Protein 3DON (pdb70)

Solvent-accessible surface area: 13104 Å² total; per-residue (Å²): 104,71,0,0,4,0,0,50,112,16,103,171,33,28,4,25,58,0,0,67,11,0,5,141,53,59,129,46,174,26,55,4,76,45,15,84,0,27,71,117,80,3,110,58,0,76,131,26,1,67,132,71,80,5,44,0,0,7,4,45,128,43,0,54,113,90,0,50,113,63,24,75,83,27,38,124,63,0,119,49,30,34,13,0,3,0,0,27,29,129,135,50,116,1,39,0,45,13,4,31,7,37,0,2,3,22,0,0,84,121,92,48,170,44,17,90,91,1,121,1,0,0,0,5,5,39,40,44,0,33,11,0,0,20,14,0,114,136,69,14,180,23,89,4,9,0,0,8,186,73,90,77,137,5,134,104,17,115,30,132,16,70,84,26,65,23,70,80,0,39,52,64,0,84,95,14,29,0,0,0,6,18,35,178,160,17,43,0,47,12,122,140,7,24,93,108,0,15,0,0,1,38,45,41,126,77,114,86,16,59,2,1,97,83,0,72,159,110,59,6,68,45,25,19,2,3,13,21,33,0,20,16,0,1,25,0,1,78,48,13,20,135,81,125,13,43,56,149,25,0,63,64,30,0,45,73,92,79,138,62,115,64,172,215

InterPro domains:
  IPR006151 Quinate/shikimate 5-dehydrogenase/glutamyl-tRNA reductase [PF01488] (109-185)
  IPR011342 Shikimate dehydrogenase [TIGR00507] (3-265)
  IPR013708 Shikimate dehydrogenase substrate binding, N-terminal [PF08501] (5-87)
  IPR022893 Shikimate dehydrogenase family [MF_00222] (1-263)
  IPR022893 Shikimate dehydrogenase family [PTHR21089] (3-258)
  IPR036291 NAD(P)-binding domain superfamily [SSF51735] (100-264)
  IPR041121 SDH, C-terminal [PF18317] (232-260)
  IPR046346 Aminoacid dehydrogenase-like, N-terminal domain superfamily [SSF53223] (2-99)

Foldseek 3Di:
DEEEEEEVVFPVDCLQVLVVLQCVVVVNPYHYYYDYDDPVNVVVVLVVCVVVVHFKYFYDPPCQQVCVVVAPEEDDLCVQQNGFGMWGQDVNGTYTDFLLLVLQVVLVPVPDPPQQAFAEEEEDLHSNSRSVLVVSVVRHPPFHEYEYQDQCSCVSPPDDGHYYYQVVCQVCVCRGQEYEYADPVVPHDCPVHDQRHEYEYLDCVVPADPVRVVNVVSPYHYYYNLSSVLSSSQVSCCVRPVDHTDSVSSSVSVVCVVVVVDDD

Radius of gyration: 19.02 Å; Cα contacts (8 Å, |Δi|>4): 496; chains: 1; bounding box: 36×42×55 Å

Structure (mmCIF, N/CA/C/O backbone):
data_3DON
#
_entry.id   3DON
#
_cell.length_a   52.877
_cell.length_b   54.153
_cell.length_c   102.724
_cell.angle_alpha   90.000
_cell.angle_beta   90.000
_cell.angle_gamma   90.000
#
_symmetry.space_group_name_H-M   'P 21 21 21'
#
loop_
_entity.id
_entity.type
_entity.pdbx_description
1 polymer 'Shikimate dehydrogenase'
2 non-polymer GLYCEROL
3 water water
#
loop_
_atom_site.group_PDB
_atom_site.id
_atom_site.type_symbol
_atom_site.label_atom_id
_atom_site.label_alt_id
_atom_site.label_comp_id
_atom_site.label_asym_id
_atom_site.label_entity_id
_atom_site.label_seq_id
_atom_site.pdbx_PDB_ins_code
_atom_site.Cartn_x
_atom_site.Cartn_y
_atom_site.Cartn_z
_atom_site.occupancy
_atom_site.B_iso_or_equiv
_atom_site.auth_seq_id
_atom_site.auth_comp_id
_atom_site.auth_asym_id
_atom_site.auth_atom_id
_atom_site.pdbx_PDB_model_num
ATOM 1 N N . MET A 1 1 ? 0.642 -1.496 11.462 1.00 16.09 1 MET A N 1
ATOM 2 C CA . MET A 1 1 ? 1.159 -2.794 10.924 1.00 17.91 1 MET A CA 1
ATOM 3 C C . MET A 1 1 ? 2.692 -2.728 10.874 1.00 15.64 1 MET A C 1
ATOM 4 O O . MET A 1 1 ? 3.243 -1.643 10.823 1.00 14.09 1 MET A O 1
ATOM 9 N N . LYS A 1 2 ? 3.336 -3.902 10.939 1.00 14.33 2 LYS A N 1
ATOM 10 C CA . LYS A 1 2 ? 4.799 -4.069 10.915 1.00 14.11 2 LYS A CA 1
ATOM 11 C C . LYS A 1 2 ? 5.308 -4.842 9.702 1.00 12.66 2 LYS A C 1
ATOM 12 O O . LYS A 1 2 ? 4.958 -5.994 9.506 1.00 13.19 2 LYS A O 1
ATOM 18 N N . PHE A 1 3 ? 6.154 -4.184 8.916 1.00 11.22 3 PHE A N 1
ATOM 19 C CA . PHE A 1 3 ? 6.717 -4.792 7.709 1.00 12.06 3 PHE A CA 1
ATOM 20 C C . PHE A 1 3 ? 8.239 -4.745 7.782 1.00 11.32 3 PHE A C 1
ATOM 21 O O . PHE A 1 3 ? 8.775 -4.105 8.637 1.00 10.89 3 PHE A O 1
ATOM 29 N N . ALA A 1 4 ? 8.879 -5.497 6.894 1.00 11.77 4 ALA A N 1
ATOM 30 C CA . ALA A 1 4 ? 10.300 -5.687 6.876 1.00 11.82 4 ALA A CA 1
ATOM 31 C C . ALA A 1 4 ? 10.796 -6.169 5.488 1.00 11.06 4 ALA A C 1
ATOM 32 O O . ALA A 1 4 ? 10.032 -6.599 4.640 1.00 11.51 4 ALA A O 1
ATOM 34 N N . VAL A 1 5 ? 12.083 -6.003 5.288 1.00 11.56 5 VAL A N 1
ATOM 35 C CA . VAL A 1 5 ? 12.841 -6.689 4.245 1.00 11.86 5 VAL A CA 1
ATOM 36 C C . VAL A 1 5 ? 13.934 -7.533 4.909 1.00 10.72 5 VAL A C 1
ATOM 37 O O . VAL A 1 5 ? 14.672 -7.052 5.717 1.00 12.60 5 VAL A O 1
ATOM 41 N N . ILE A 1 6 ? 13.983 -8.820 4.610 1.00 11.24 6 ILE A N 1
ATOM 42 C CA . ILE A 1 6 ? 15.050 -9.682 5.105 1.00 10.64 6 ILE A CA 1
ATOM 43 C C . ILE A 1 6 ? 16.088 -9.968 3.988 1.00 11.02 6 ILE A C 1
ATOM 44 O O . ILE A 1 6 ? 15.755 -10.031 2.796 1.00 11.67 6 ILE A O 1
ATOM 49 N N . GLY A 1 7 ? 17.342 -10.098 4.392 1.00 11.74 7 GLY A N 1
ATOM 50 C CA . GLY A 1 7 ? 18.481 -10.256 3.458 1.00 10.76 7 GLY A CA 1
ATOM 51 C C . GLY A 1 7 ? 19.772 -10.272 4.256 1.00 12.10 7 GLY A C 1
ATOM 52 O O . GLY A 1 7 ? 19.781 -10.003 5.451 1.00 10.50 7 GLY A O 1
ATOM 53 N N . ASN A 1 8 ? 20.877 -10.649 3.602 1.00 13.11 8 ASN A N 1
ATOM 54 C CA . ASN A 1 8 ? 22.239 -10.588 4.226 1.00 12.89 8 ASN A CA 1
ATOM 55 C C . ASN A 1 8 ? 23.259 -10.370 3.115 1.00 12.06 8 ASN A C 1
ATOM 56 O O . ASN A 1 8 ? 23.413 -11.215 2.256 1.00 13.94 8 ASN A O 1
ATOM 61 N N . PRO A 1 9 ? 23.882 -9.181 3.066 1.00 13.42 9 PRO A N 1
ATOM 62 C CA . PRO A 1 9 ? 23.600 -7.976 3.876 1.00 13.29 9 PRO A CA 1
ATOM 63 C C . PRO A 1 9 ? 22.241 -7.313 3.563 1.00 13.11 9 PRO A C 1
ATOM 64 O O . PRO A 1 9 ? 21.528 -7.715 2.666 1.00 11.99 9 PRO A O 1
ATOM 68 N N . ILE A 1 10 ? 21.928 -6.259 4.279 1.00 14.64 10 ILE A N 1
ATOM 69 C CA . ILE A 1 10 ? 20.617 -5.619 4.143 1.00 14.75 10 ILE A CA 1
ATOM 70 C C . ILE A 1 10 ? 20.670 -4.073 4.149 1.00 16.15 10 ILE A C 1
ATOM 71 O O . ILE A 1 10 ? 19.730 -3.390 3.727 1.00 16.37 10 ILE A O 1
ATOM 76 N N . SER A 1 11 ? 21.763 -3.496 4.623 1.00 17.59 11 SER A N 1
ATOM 77 C CA . SER A 1 11 ? 21.757 -2.038 4.847 1.00 19.27 11 SER A CA 1
ATOM 78 C C . SER A 1 11 ? 21.708 -1.201 3.544 1.00 19.97 11 SER A C 1
ATOM 79 O O . SER A 1 11 ? 21.461 -0.010 3.594 1.00 20.87 11 SER A O 1
ATOM 82 N N . HIS A 1 12 ? 21.901 -1.813 2.376 1.00 21.08 12 HIS A N 1
ATOM 83 C CA . HIS A 1 12 ? 21.870 -1.051 1.115 1.00 21.53 12 HIS A CA 1
ATOM 84 C C . HIS A 1 12 ? 20.464 -1.010 0.519 1.00 20.52 12 HIS A C 1
ATOM 85 O O . HIS A 1 12 ? 20.248 -0.361 -0.490 1.00 21.25 12 HIS A O 1
ATOM 92 N N . SER A 1 13 ? 19.544 -1.783 1.099 1.00 19.69 13 SER A N 1
ATOM 93 C CA . SER A 1 13 ? 18.200 -1.912 0.577 1.00 18.07 13 SER A CA 1
ATOM 94 C C . SER A 1 13 ? 17.551 -0.551 0.633 1.00 17.56 13 SER A C 1
ATOM 95 O O . SER A 1 13 ? 17.660 0.129 1.641 1.00 18.95 13 SER A O 1
ATOM 98 N N . LEU A 1 14 ? 16.906 -0.140 -0.459 1.00 16.98 14 LEU A N 1
ATOM 99 C CA . LEU A 1 14 ? 16.217 1.149 -0.513 1.00 15.66 14 LEU A CA 1
ATOM 100 C C . LEU A 1 14 ? 14.726 0.943 -0.216 1.00 14.83 14 LEU A C 1
ATOM 101 O O . LEU A 1 14 ? 13.941 1.881 -0.298 1.00 13.01 14 LEU A O 1
ATOM 106 N N . SER A 1 15 ? 14.365 -0.306 0.061 1.00 13.61 15 SER A N 1
ATOM 107 C CA . SER A 1 15 ? 12.996 -0.661 0.416 1.00 13.39 15 SER A CA 1
ATOM 108 C C . SER A 1 15 ? 12.447 0.054 1.652 1.00 13.68 15 SER A C 1
ATOM 109 O O . SER A 1 15 ? 11.314 0.564 1.622 1.00 13.37 15 SER A O 1
ATOM 112 N N . PRO A 1 16 ? 13.225 0.084 2.755 1.00 13.85 16 PRO A N 1
ATOM 113 C CA . PRO A 1 16 ? 12.614 0.845 3.847 1.00 13.90 16 PRO A CA 1
ATOM 114 C C . PRO A 1 16 ? 12.331 2.328 3.589 1.00 15.92 16 PRO A C 1
ATOM 115 O O . PRO A 1 16 ? 11.279 2.843 4.076 1.00 14.41 16 PRO A O 1
ATOM 119 N N . LEU A 1 17 ? 13.233 3.015 2.858 1.00 15.73 17 LEU A N 1
ATOM 120 C CA . LEU A 1 17 ? 13.033 4.430 2.505 1.00 17.18 17 LEU A CA 1
ATOM 121 C C . LEU A 1 17 ? 11.802 4.654 1.596 1.00 17.14 17 LEU A C 1
ATOM 122 O O . LEU A 1 17 ? 11.053 5.643 1.732 1.00 17.12 17 LEU A O 1
ATOM 127 N N . MET A 1 18 ? 11.715 3.805 0.584 1.00 16.44 18 MET A N 1
ATOM 128 C CA . MET A 1 18 ? 10.647 3.850 -0.409 1.00 16.54 18 MET A CA 1
ATOM 129 C C . MET A 1 18 ? 9.278 3.585 0.242 1.00 16.31 18 MET A C 1
ATOM 130 O O . MET A 1 18 ? 8.301 4.286 -0.015 1.00 16.82 18 MET A O 1
ATOM 135 N N . HIS A 1 19 ? 9.220 2.556 1.059 1.00 15.58 19 HIS A N 1
ATOM 136 C CA . HIS A 1 19 ? 7.988 2.192 1.734 1.00 15.79 19 HIS A CA 1
ATOM 137 C C . HIS A 1 19 ? 7.568 3.226 2.730 1.00 16.31 19 HIS A C 1
ATOM 138 O O . HIS A 1 19 ? 6.357 3.435 2.942 1.00 16.32 19 HIS A O 1
ATOM 145 N N . HIS A 1 20 ? 8.555 3.888 3.345 1.00 16.78 20 HIS A N 1
ATOM 146 C CA A HIS A 1 20 ? 8.204 4.974 4.239 0.50 16.59 20 HIS A CA 1
ATOM 147 C CA B HIS A 1 20 ? 8.295 5.022 4.238 0.50 16.96 20 HIS A CA 1
ATOM 148 C C . HIS A 1 20 ? 7.598 6.182 3.527 1.00 16.61 20 HIS A C 1
ATOM 149 O O . HIS A 1 20 ? 6.653 6.777 4.052 1.00 14.70 20 HIS A O 1
ATOM 162 N N . ALA A 1 21 ? 8.063 6.505 2.308 1.00 17.41 21 ALA A N 1
ATOM 163 C CA . ALA A 1 21 ? 7.435 7.591 1.548 1.00 17.44 21 ALA A CA 1
ATOM 164 C C . ALA A 1 21 ? 5.973 7.269 1.204 1.00 18.17 21 ALA A C 1
ATOM 165 O O . ALA A 1 21 ? 5.108 8.162 1.187 1.00 17.80 21 ALA A O 1
ATOM 167 N N . ASN A 1 22 ? 5.698 5.988 0.940 1.00 17.62 22 ASN A N 1
ATOM 168 C CA . ASN A 1 22 ? 4.330 5.565 0.683 1.00 16.71 22 ASN A CA 1
ATOM 169 C C . ASN A 1 22 ? 3.466 5.689 1.947 1.00 17.02 22 ASN A C 1
ATOM 170 O O . ASN A 1 22 ? 2.371 6.235 1.889 1.00 16.57 22 ASN A O 1
ATOM 175 N N . PHE A 1 23 ? 3.959 5.204 3.082 1.00 16.85 23 PHE A N 1
ATOM 176 C CA . PHE A 1 23 ? 3.255 5.417 4.369 1.00 18.56 23 PHE A CA 1
ATOM 177 C C . PHE A 1 23 ? 2.919 6.876 4.655 1.00 19.04 23 PHE A C 1
ATOM 178 O O . PHE A 1 23 ? 1.836 7.178 5.116 1.00 18.74 23 PHE A O 1
ATOM 186 N N . GLN A 1 24 ? 3.873 7.782 4.404 1.00 20.65 24 GLN A N 1
ATOM 187 C CA . GLN A 1 24 ? 3.688 9.210 4.643 1.00 22.60 24 GLN A CA 1
ATOM 188 C C . GLN A 1 24 ? 2.599 9.820 3.771 1.00 22.58 24 GLN A C 1
ATOM 189 O O . GLN A 1 24 ? 1.786 10.614 4.257 1.00 23.48 24 GLN A O 1
ATOM 195 N N . SER A 1 25 ? 2.620 9.498 2.478 1.00 22.19 25 SER A N 1
ATOM 196 C CA . SER A 1 25 ? 1.634 10.011 1.534 1.00 22.78 25 SER A CA 1
ATOM 197 C C . SER A 1 25 ? 0.200 9.543 1.870 1.00 22.50 25 SER A C 1
ATOM 198 O O . SER A 1 25 ? -0.773 10.273 1.683 1.00 24.59 25 SER A O 1
ATOM 201 N N . LEU A 1 26 ? 0.080 8.321 2.378 1.00 22.50 26 LEU A N 1
ATOM 202 C CA . LEU A 1 26 ? -1.191 7.697 2.735 1.00 21.75 26 LEU A CA 1
ATOM 203 C C . LEU A 1 26 ? -1.591 7.826 4.231 1.00 21.67 26 LEU A C 1
ATOM 204 O O . LEU A 1 26 ? -2.612 7.292 4.640 1.00 20.89 26 LEU A O 1
ATOM 209 N N . ASN A 1 27 ? -0.790 8.546 5.014 1.00 21.33 27 ASN A N 1
ATOM 210 C CA . ASN A 1 27 ? -0.965 8.681 6.478 1.00 22.07 27 ASN A CA 1
ATOM 211 C C . ASN A 1 27 ? -1.173 7.393 7.221 1.00 21.60 27 ASN A C 1
ATOM 212 O O . ASN A 1 27 ? -2.052 7.306 8.061 1.00 22.25 27 ASN A O 1
ATOM 217 N N . LEU A 1 28 ? -0.368 6.395 6.897 1.00 20.57 28 LEU A N 1
ATOM 218 C CA . LEU A 1 28 ? -0.368 5.117 7.591 1.00 20.25 28 LEU A CA 1
ATOM 219 C C . LEU A 1 28 ? 0.728 5.158 8.660 1.00 20.05 28 LEU A C 1
ATOM 220 O O . LEU A 1 28 ? 1.839 5.627 8.407 1.00 21.46 28 LEU A O 1
ATOM 225 N N . GLU A 1 29 ? 0.404 4.679 9.848 1.00 19.83 29 GLU A N 1
ATOM 226 C CA . GLU A 1 29 ? 1.353 4.626 10.972 1.00 20.20 29 GLU A CA 1
ATOM 227 C C . GLU A 1 29 ? 1.883 3.195 11.005 1.00 19.28 29 GLU A C 1
ATOM 228 O O . GLU A 1 29 ? 1.467 2.371 11.827 1.00 17.85 29 GLU A O 1
ATOM 234 N N . ASN A 1 30 ? 2.784 2.881 10.069 1.00 18.26 30 ASN A N 1
ATOM 235 C CA . ASN A 1 30 ? 3.296 1.525 9.940 1.00 17.84 30 ASN A CA 1
ATOM 236 C C . ASN A 1 30 ? 4.826 1.517 10.125 1.00 18.11 30 ASN A C 1
ATOM 237 O O . ASN A 1 30 ? 5.456 2.587 10.029 1.00 19.32 30 ASN A O 1
ATOM 242 N N . THR A 1 31 ? 5.439 0.338 10.347 1.00 16.79 31 THR A N 1
ATOM 243 C CA . THR A 1 31 ? 6.934 0.267 10.247 1.00 16.00 31 THR A CA 1
ATOM 244 C C . THR A 1 31 ? 7.318 -0.508 8.999 1.00 14.25 31 THR A C 1
ATOM 245 O O . THR A 1 31 ? 6.545 -1.320 8.572 1.00 12.98 31 THR A O 1
ATOM 249 N N . TYR A 1 32 ? 8.461 -0.180 8.379 1.00 13.71 32 TYR A N 1
ATOM 250 C CA . TYR A 1 32 ? 9.093 -1.077 7.422 1.00 13.42 32 TYR A CA 1
ATOM 251 C C . TYR A 1 32 ? 10.589 -1.031 7.744 1.00 13.59 32 TYR A C 1
ATOM 252 O O . TYR A 1 32 ? 11.226 0.021 7.623 1.00 12.39 32 TYR A O 1
ATOM 261 N N . GLU A 1 33 ? 11.141 -2.175 8.163 1.00 13.07 33 GLU A N 1
ATOM 262 C CA . GLU A 1 33 ? 12.502 -2.199 8.691 1.00 14.02 33 GLU A CA 1
ATOM 263 C C . GLU A 1 33 ? 13.367 -3.159 7.934 1.00 13.72 33 GLU A C 1
ATOM 264 O O . GLU A 1 33 ? 12.941 -4.265 7.622 1.00 13.78 33 GLU A O 1
ATOM 270 N N . ALA A 1 34 ? 14.621 -2.768 7.730 1.00 15.34 34 ALA A N 1
ATOM 271 C CA . ALA A 1 34 ? 15.650 -3.717 7.276 1.00 15.76 34 ALA A CA 1
ATOM 272 C C . ALA A 1 34 ? 16.031 -4.684 8.397 1.00 15.65 34 ALA A C 1
ATOM 273 O O . ALA A 1 34 ? 16.477 -4.274 9.468 1.00 17.46 34 ALA A O 1
ATOM 275 N N . ILE A 1 35 ? 15.846 -5.974 8.148 1.00 16.34 35 ILE A N 1
ATOM 276 C CA . ILE A 1 35 ? 16.208 -7.030 9.112 1.00 16.59 35 ILE A CA 1
ATOM 277 C C . ILE A 1 35 ? 17.369 -7.900 8.593 1.00 16.45 35 ILE A C 1
ATOM 278 O O . ILE A 1 35 ? 17.235 -8.632 7.592 1.00 14.35 35 ILE A O 1
ATOM 283 N N . ASN A 1 36 ? 18.529 -7.755 9.262 1.00 16.57 36 ASN A N 1
ATOM 284 C CA . ASN A 1 36 ? 19.708 -8.508 8.925 1.00 16.10 36 ASN A CA 1
ATOM 285 C C . ASN A 1 36 ? 19.552 -9.963 9.371 1.00 15.64 36 ASN A C 1
ATOM 286 O O . ASN A 1 36 ? 19.380 -10.245 10.559 1.00 14.31 36 ASN A O 1
ATOM 291 N N . VAL A 1 37 ? 19.540 -10.879 8.404 1.00 15.48 37 VAL A N 1
ATOM 292 C CA . VAL A 1 37 ? 19.413 -12.320 8.726 1.00 14.10 37 VAL A CA 1
ATOM 293 C C . VAL A 1 37 ? 20.569 -13.099 8.043 1.00 14.51 37 VAL A C 1
ATOM 294 O O . VAL A 1 37 ? 20.452 -13.547 6.875 1.00 12.17 37 VAL A O 1
ATOM 298 N N . PRO A 1 38 ? 21.665 -13.329 8.805 1.00 15.33 38 PRO A N 1
ATOM 299 C CA . PRO A 1 38 ? 22.703 -14.240 8.308 1.00 15.33 38 PRO A CA 1
ATOM 300 C C . PRO A 1 38 ? 22.188 -15.642 7.956 1.00 16.21 38 PRO A C 1
ATOM 301 O O . PRO A 1 38 ? 21.300 -16.185 8.631 1.00 15.67 38 PRO A O 1
ATOM 305 N N . VAL A 1 39 ? 22.770 -16.239 6.914 1.00 16.23 39 VAL A N 1
ATOM 306 C CA . VAL A 1 39 ? 22.478 -17.646 6.583 1.00 16.83 39 VAL A CA 1
ATOM 307 C C . VAL A 1 39 ? 22.527 -18.615 7.787 1.00 17.93 39 VAL A C 1
ATOM 308 O O . VAL A 1 39 ? 21.685 -19.563 7.909 1.00 16.67 39 VAL A O 1
ATOM 312 N N . ASN A 1 40 ? 23.518 -18.392 8.659 1.00 17.63 40 ASN A N 1
ATOM 313 C CA . ASN A 1 40 ? 23.668 -19.211 9.855 1.00 18.79 40 ASN A CA 1
ATOM 314 C C . ASN A 1 40 ? 22.571 -19.105 10.913 1.00 19.18 40 ASN A C 1
ATOM 315 O O . ASN A 1 40 ? 22.522 -19.950 11.827 1.00 19.41 40 ASN A O 1
ATOM 320 N N . GLN A 1 41 ? 21.738 -18.062 10.815 1.00 18.84 41 GLN A N 1
ATOM 321 C CA . GLN A 1 41 ? 20.570 -17.856 11.679 1.00 19.64 41 GLN A CA 1
ATOM 322 C C . GLN A 1 41 ? 19.255 -18.201 10.960 1.00 18.50 41 GLN A C 1
ATOM 323 O O . GLN A 1 41 ? 18.165 -18.146 11.565 1.00 17.96 41 GLN A O 1
ATOM 329 N N . PHE A 1 42 ? 19.341 -18.515 9.661 1.00 17.44 42 PHE A N 1
ATOM 330 C CA . PHE A 1 42 ? 18.153 -18.577 8.847 1.00 16.79 42 PHE A CA 1
ATOM 331 C C . PHE A 1 42 ? 17.214 -19.737 9.220 1.00 17.61 42 PHE A C 1
ATOM 332 O O . PHE A 1 42 ? 15.994 -19.651 9.004 1.00 16.86 42 PHE A O 1
ATOM 340 N N . GLN A 1 43 ? 17.757 -20.817 9.770 1.00 18.36 43 GLN A N 1
ATOM 341 C CA . GLN A 1 43 ? 16.896 -21.890 10.301 1.00 19.85 43 GLN A CA 1
ATOM 342 C C . GLN A 1 43 ? 15.959 -21.378 11.388 1.00 19.05 43 GLN A C 1
ATOM 343 O O . GLN A 1 43 ? 14.934 -22.008 11.637 1.00 20.46 43 GLN A O 1
ATOM 349 N N . ASP A 1 44 ? 16.304 -20.261 12.043 1.00 18.88 44 ASP A N 1
ATOM 350 C CA . ASP A 1 44 ? 15.394 -19.656 13.052 1.00 18.04 44 ASP A CA 1
ATOM 351 C C . ASP A 1 44 ? 14.470 -18.548 12.519 1.00 16.04 44 ASP A C 1
ATOM 352 O O . ASP A 1 44 ? 13.904 -17.817 13.317 1.00 15.57 44 ASP A O 1
ATOM 357 N N . ILE A 1 45 ? 14.338 -18.400 11.196 1.00 14.92 45 ILE A N 1
ATOM 358 C CA . ILE A 1 45 ? 13.560 -17.324 10.622 1.00 13.71 45 ILE A CA 1
ATOM 359 C C . ILE A 1 45 ? 12.121 -17.141 11.204 1.00 14.85 45 ILE A C 1
ATOM 360 O O . ILE A 1 45 ? 11.644 -16.026 11.422 1.00 15.40 45 ILE A O 1
ATOM 365 N N . LYS A 1 46 ? 11.425 -18.217 11.448 1.00 15.78 46 LYS A N 1
ATOM 366 C CA . LYS A 1 46 ? 10.065 -18.063 11.977 1.00 17.37 46 LYS A CA 1
ATOM 367 C C . LYS A 1 46 ? 9.994 -17.323 13.310 1.00 17.02 46 LYS A C 1
ATOM 368 O O . LYS A 1 46 ? 9.136 -16.437 13.499 1.00 16.27 46 LYS A O 1
ATOM 374 N N . LYS A 1 47 ? 10.903 -17.687 14.220 1.00 17.20 47 LYS A N 1
ATOM 375 C CA . LYS A 1 47 ? 11.077 -17.029 15.519 1.00 19.37 47 LYS A CA 1
ATOM 376 C C . LYS A 1 47 ? 11.502 -15.579 15.317 1.00 17.77 47 LYS A C 1
ATOM 377 O O . LYS A 1 47 ? 10.932 -14.669 15.915 1.00 17.66 47 LYS A O 1
ATOM 383 N N . ILE A 1 48 ? 12.475 -15.349 14.426 1.00 16.87 48 ILE A N 1
ATOM 384 C CA . ILE A 1 48 ? 13.000 -13.984 14.164 1.00 16.31 48 ILE A CA 1
ATOM 385 C C . ILE A 1 48 ? 11.897 -12.991 13.745 1.00 15.65 48 ILE A C 1
ATOM 386 O O . ILE A 1 48 ? 11.828 -11.869 14.253 1.00 15.12 48 ILE A O 1
ATOM 391 N N . ILE A 1 49 ? 11.042 -13.415 12.808 1.00 14.87 49 ILE A N 1
ATOM 392 C CA . ILE A 1 49 ? 9.898 -12.602 12.340 1.00 14.68 49 ILE A CA 1
ATOM 393 C C . ILE A 1 49 ? 8.741 -12.560 13.370 1.00 15.33 49 ILE A C 1
ATOM 394 O O . ILE A 1 49 ? 8.196 -11.491 13.673 1.00 14.07 49 ILE A O 1
ATOM 399 N N . SER A 1 50 ? 8.364 -13.718 13.900 1.00 16.53 50 SER A N 1
ATOM 400 C CA . SER A 1 50 ? 7.169 -13.827 14.790 1.00 18.90 50 SER A CA 1
ATOM 401 C C . SER A 1 50 ? 7.302 -13.026 16.065 1.00 20.39 50 SER A C 1
A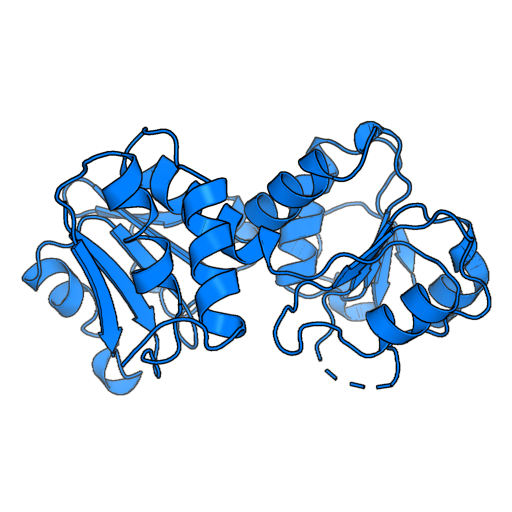TOM 402 O O . SER A 1 50 ? 6.318 -12.437 16.562 1.00 20.21 50 SER A O 1
ATOM 405 N N . GLU A 1 51 ? 8.520 -13.040 16.599 1.00 20.90 51 GLU A N 1
ATOM 406 C CA . GLU A 1 51 ? 8.880 -12.293 17.802 1.00 22.36 51 GLU A CA 1
ATOM 407 C C . GLU A 1 51 ? 8.674 -10.814 17.607 1.00 22.25 51 GLU A C 1
ATOM 408 O O . GLU A 1 51 ? 8.307 -10.106 18.562 1.00 23.91 51 GLU A O 1
ATOM 414 N N . LYS A 1 52 ? 8.905 -10.325 16.394 1.00 20.26 52 LYS A N 1
ATOM 415 C CA . LYS A 1 52 ? 8.623 -8.928 16.173 1.00 19.43 52 LYS A CA 1
ATOM 416 C C . LYS A 1 52 ? 7.264 -8.577 15.679 1.00 17.83 52 LYS A C 1
ATOM 417 O O . LYS A 1 52 ? 7.084 -7.440 15.366 1.00 18.48 52 LYS A O 1
ATOM 423 N N . SER A 1 53 ? 6.322 -9.513 15.642 1.00 17.80 53 SER A N 1
ATOM 424 C CA . SER A 1 53 ? 4.934 -9.259 15.215 1.00 18.06 53 SER A CA 1
ATOM 425 C C . SER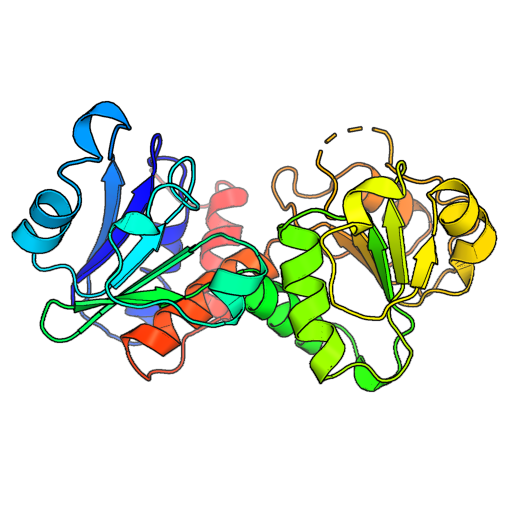 A 1 53 ? 4.842 -8.621 13.825 1.00 17.36 53 SER A C 1
ATOM 426 O O . SER A 1 53 ? 4.121 -7.627 13.590 1.00 15.30 53 SER A O 1
ATOM 429 N N . ILE A 1 54 ? 5.641 -9.166 12.922 1.00 16.32 54 ILE A N 1
ATOM 430 C CA . ILE A 1 54 ? 5.682 -8.682 11.540 1.00 15.30 54 ILE A CA 1
ATOM 431 C C . ILE A 1 54 ? 4.510 -9.305 10.777 1.00 15.28 54 ILE A C 1
ATOM 432 O O . ILE A 1 54 ? 4.278 -10.525 10.862 1.00 14.43 54 ILE A O 1
ATOM 437 N N . ASP A 1 55 ? 3.777 -8.438 10.094 1.00 13.92 55 ASP A N 1
ATOM 438 C CA . ASP A 1 55 ? 2.633 -8.796 9.236 1.00 13.63 55 ASP A CA 1
ATOM 439 C C . ASP A 1 55 ? 2.957 -9.148 7.794 1.00 12.95 55 ASP A C 1
ATOM 440 O O . ASP A 1 55 ? 2.112 -9.667 7.085 1.00 14.14 55 ASP A O 1
ATOM 445 N N . GLY A 1 56 ? 4.165 -8.844 7.345 1.00 12.97 56 GLY A N 1
ATOM 446 C CA . GLY A 1 56 ? 4.528 -9.069 5.944 1.00 11.43 56 GLY A CA 1
ATOM 447 C C . GLY A 1 56 ? 5.951 -8.616 5.739 1.00 11.95 56 GLY A C 1
ATOM 448 O O . GLY A 1 56 ? 6.399 -7.747 6.426 1.00 10.73 56 GLY A O 1
ATOM 449 N N . PHE A 1 57 ? 6.676 -9.250 4.813 1.00 12.11 57 PHE A N 1
ATOM 450 C CA . PHE A 1 57 ? 8.055 -8.864 4.561 1.00 10.82 57 PHE A CA 1
ATOM 451 C C . PHE A 1 57 ? 8.490 -9.185 3.118 1.00 10.71 57 PHE A C 1
ATOM 452 O O . PHE A 1 57 ? 8.135 -10.224 2.553 1.00 10.46 57 PHE A O 1
ATOM 460 N N . ASN A 1 58 ? 9.292 -8.299 2.566 1.00 10.19 58 ASN A N 1
ATOM 461 C CA . ASN A 1 58 ? 10.074 -8.615 1.348 1.00 10.93 58 ASN A CA 1
ATOM 462 C C . ASN A 1 58 ? 11.336 -9.433 1.635 1.00 11.41 58 ASN A C 1
ATOM 463 O O . ASN A 1 58 ? 11.813 -9.471 2.779 1.00 11.09 58 ASN A O 1
ATOM 468 N N . VAL A 1 59 ? 11.812 -10.123 0.608 1.00 11.60 59 VAL A N 1
ATOM 469 C CA . VAL A 1 59 ? 12.927 -11.101 0.731 1.00 11.44 59 VAL A CA 1
ATOM 470 C C . VAL A 1 59 ? 13.878 -10.736 -0.384 1.00 11.97 59 VAL A C 1
ATOM 471 O O . VAL A 1 59 ? 13.458 -10.666 -1.559 1.00 11.00 59 VAL A O 1
ATOM 475 N N . THR A 1 60 ? 15.139 -10.471 -0.020 1.00 11.59 60 THR A N 1
ATOM 476 C CA . THR A 1 60 ? 16.193 -10.199 -1.029 1.00 11.70 60 THR A CA 1
ATOM 477 C C . THR A 1 60 ? 17.369 -11.170 -0.830 1.00 11.55 60 THR A C 1
ATOM 478 O O . THR A 1 60 ? 17.202 -12.169 -0.217 1.00 11.12 60 THR A O 1
ATOM 482 N N . ILE A 1 61 ? 18.543 -10.839 -1.355 1.00 11.65 61 ILE A N 1
ATOM 483 C CA . ILE A 1 61 ? 19.690 -11.749 -1.381 1.00 12.38 61 ILE A CA 1
ATOM 484 C C . ILE A 1 61 ? 20.199 -12.030 0.047 1.00 11.73 61 ILE A C 1
ATOM 485 O O . ILE A 1 61 ? 20.291 -11.118 0.857 1.00 11.49 61 ILE A O 1
ATOM 490 N N . PRO 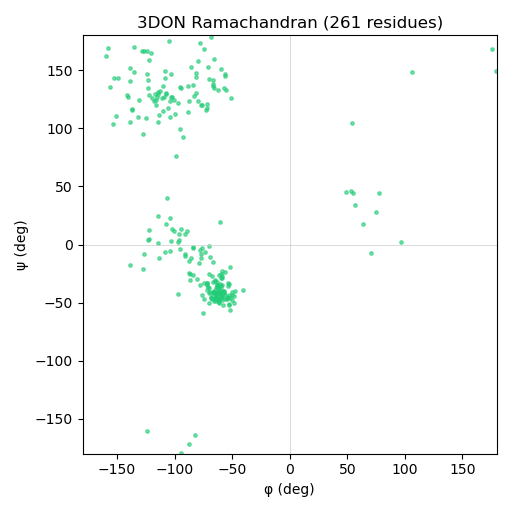A 1 62 ? 20.548 -13.288 0.351 1.00 11.51 62 PRO A N 1
ATOM 491 C CA . PRO A 1 62 ? 20.555 -14.515 -0.498 1.00 11.83 62 PRO A CA 1
ATOM 492 C C . PRO A 1 62 ? 19.422 -15.520 -0.194 1.00 11.99 62 PRO A C 1
ATOM 493 O O . PRO A 1 62 ? 19.671 -16.736 -0.191 1.00 12.66 62 PRO A O 1
ATOM 497 N N . HIS A 1 63 ? 18.207 -15.019 0.079 1.00 12.24 63 HIS A N 1
ATOM 498 C CA . HIS A 1 63 ? 17.143 -15.865 0.680 1.00 12.11 63 HIS A CA 1
ATOM 499 C C . HIS A 1 63 ? 15.916 -16.105 -0.218 1.00 11.94 63 HIS A C 1
ATOM 500 O O . HIS A 1 63 ? 14.986 -16.736 0.230 1.00 11.00 63 HIS A O 1
ATOM 507 N N . LYS A 1 64 ? 15.897 -15.585 -1.452 1.00 13.81 64 LYS A N 1
ATOM 508 C CA . LYS A 1 64 ? 14.667 -15.767 -2.318 1.00 14.48 64 LYS A CA 1
ATOM 509 C C . LYS A 1 64 ? 14.277 -17.216 -2.596 1.00 14.78 64 LYS A C 1
ATOM 510 O O . LYS A 1 64 ? 13.078 -17.518 -2.742 1.00 15.51 64 LYS A O 1
ATOM 516 N N . GLU A 1 65 ? 15.260 -18.130 -2.573 1.00 14.48 65 GLU A N 1
ATOM 517 C CA . GLU A 1 65 ? 14.969 -19.548 -2.700 1.00 14.31 65 GLU A CA 1
ATOM 518 C C . GLU A 1 65 ? 14.907 -20.187 -1.347 1.00 14.95 65 GLU A C 1
ATOM 519 O O . GLU A 1 65 ? 14.016 -21.024 -1.097 1.00 15.81 65 GLU A O 1
ATOM 525 N N . ARG A 1 66 ? 15.860 -19.806 -0.483 1.00 13.34 66 ARG A N 1
ATOM 526 C CA . ARG A 1 66 ? 15.997 -20.334 0.863 1.00 12.75 66 ARG A CA 1
ATOM 527 C C . ARG A 1 66 ? 14.705 -20.226 1.678 1.00 12.18 66 ARG A C 1
ATOM 528 O O . ARG A 1 66 ? 14.430 -21.061 2.518 1.00 11.36 66 ARG A O 1
ATOM 536 N N . ILE A 1 67 ? 13.922 -19.174 1.437 1.00 13.69 67 ILE A N 1
ATOM 537 C CA . ILE A 1 67 ? 12.680 -18.971 2.188 1.00 13.49 67 ILE A CA 1
ATOM 538 C C . ILE A 1 67 ? 11.627 -20.052 2.008 1.00 14.58 67 ILE A C 1
ATOM 539 O O . ILE A 1 67 ? 10.839 -20.339 2.940 1.00 15.05 67 ILE A O 1
ATOM 544 N N . ILE A 1 68 ? 11.601 -20.644 0.816 1.00 15.50 68 ILE A N 1
ATOM 545 C CA . ILE A 1 68 ? 10.471 -21.498 0.345 1.00 15.71 68 ILE A CA 1
ATOM 546 C C . ILE A 1 68 ? 10.014 -22.680 1.263 1.00 16.37 68 ILE A C 1
ATOM 547 O O . ILE A 1 68 ? 8.807 -22.770 1.590 1.00 15.11 68 ILE A O 1
ATOM 552 N N . PRO A 1 69 ? 10.960 -23.544 1.713 1.00 16.63 69 PRO A N 1
ATOM 553 C CA . PRO A 1 69 ? 10.684 -24.595 2.684 1.00 17.67 69 PRO A CA 1
ATOM 554 C C . PRO A 1 69 ? 9.973 -24.145 3.988 1.00 17.42 69 PRO A C 1
ATOM 555 O O . PRO A 1 69 ? 9.356 -24.995 4.678 1.00 16.92 69 PRO A O 1
ATOM 559 N N . TYR A 1 70 ? 10.033 -22.844 4.298 1.00 16.50 70 TYR A N 1
ATOM 560 C CA . TYR A 1 70 ? 9.475 -22.322 5.537 1.00 17.78 70 TYR A CA 1
ATOM 561 C C . TYR A 1 70 ? 8.048 -21.786 5.356 1.00 17.71 70 TYR A C 1
ATOM 562 O O . TYR A 1 70 ? 7.448 -21.326 6.328 1.00 16.49 70 TYR A O 1
ATOM 571 N N . LEU A 1 71 ? 7.556 -21.798 4.108 1.00 16.47 71 LEU A N 1
ATOM 572 C CA . LEU A 1 71 ? 6.226 -21.293 3.809 1.00 17.62 71 LEU A CA 1
ATOM 573 C C . LEU A 1 71 ? 5.148 -22.370 4.018 1.00 16.66 71 LEU A C 1
ATOM 574 O O . LEU A 1 71 ? 5.403 -23.571 3.883 1.00 18.14 71 LEU A O 1
ATOM 579 N N . ASP A 1 72 ? 3.948 -21.913 4.327 1.00 15.45 72 ASP A N 1
ATOM 580 C CA . ASP A 1 72 ? 2.777 -22.795 4.449 1.00 16.25 72 ASP A CA 1
ATOM 581 C C . ASP A 1 72 ? 2.138 -22.985 3.077 1.00 15.48 72 ASP A C 1
ATOM 582 O O . ASP A 1 72 ? 1.598 -24.038 2.784 1.00 17.32 72 ASP A O 1
ATOM 587 N N . ASP A 1 73 ? 2.244 -21.972 2.229 1.00 16.14 73 ASP A N 1
ATOM 588 C CA . ASP A 1 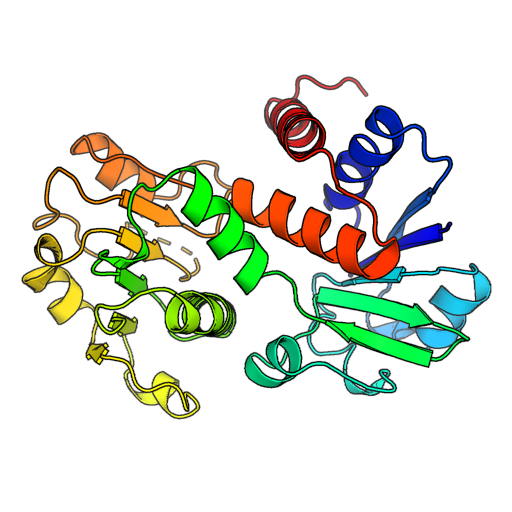73 ? 1.728 -22.067 0.878 1.00 16.64 73 ASP A CA 1
ATOM 589 C C . ASP A 1 73 ? 2.493 -21.033 0.091 1.00 16.88 73 ASP A C 1
ATOM 590 O O . ASP A 1 73 ? 3.139 -20.159 0.680 1.00 17.35 73 ASP A O 1
ATOM 595 N N . ILE A 1 74 ? 2.338 -21.100 -1.227 1.00 15.29 74 ILE A N 1
ATOM 596 C CA . ILE A 1 74 ? 3.066 -20.329 -2.162 1.00 16.23 74 ILE A CA 1
ATOM 597 C C . ILE A 1 74 ? 2.277 -20.185 -3.497 1.00 14.19 74 ILE A C 1
ATOM 598 O O . ILE A 1 74 ? 1.693 -21.120 -3.964 1.00 13.89 74 ILE A O 1
ATOM 603 N N . ASN A 1 75 ? 2.230 -18.993 -4.068 1.00 13.74 75 ASN A N 1
ATOM 604 C CA . ASN A 1 75 ? 1.432 -18.816 -5.295 1.00 13.60 75 ASN A CA 1
ATOM 605 C C . ASN A 1 75 ? 2.091 -19.341 -6.562 1.00 13.90 75 ASN A C 1
ATOM 606 O O . ASN A 1 75 ? 3.230 -19.781 -6.542 1.00 13.45 75 ASN A O 1
ATOM 611 N N . GLU A 1 76 ? 1.349 -19.316 -7.657 1.00 15.29 76 GLU A N 1
ATOM 612 C CA . GLU A 1 76 ? 1.869 -19.881 -8.894 1.00 17.28 76 GLU A CA 1
ATOM 613 C C . GLU A 1 76 ? 2.979 -19.103 -9.574 1.00 16.26 76 GLU A C 1
ATOM 614 O O . GLU A 1 76 ? 3.863 -19.729 -10.178 1.00 16.21 76 GLU A O 1
ATOM 620 N N . GLN A 1 77 ? 2.894 -17.772 -9.524 1.00 16.67 77 GLN A N 1
ATOM 621 C CA . GLN A 1 77 ? 3.925 -16.865 -10.030 1.00 17.81 77 GLN A CA 1
ATOM 622 C C . GLN A 1 77 ? 5.264 -17.175 -9.329 1.00 17.51 77 GLN A C 1
ATOM 623 O O . GLN A 1 77 ? 6.306 -17.269 -9.982 1.00 17.30 77 GLN A O 1
ATOM 629 N N . ALA A 1 78 ? 5.215 -17.437 -8.027 1.00 16.09 78 ALA A N 1
ATOM 630 C CA . ALA A 1 78 ? 6.422 -17.743 -7.263 1.00 15.81 78 ALA A CA 1
ATOM 631 C C . ALA A 1 78 ? 6.925 -19.160 -7.519 1.00 16.72 78 ALA A C 1
ATOM 632 O O . ALA A 1 78 ? 8.128 -19.330 -7.754 1.00 15.45 78 ALA A O 1
ATOM 634 N N . LYS A 1 79 ? 6.024 -20.170 -7.555 1.00 17.34 79 LYS A N 1
ATOM 635 C CA . LYS A 1 79 ? 6.425 -21.552 -7.889 1.00 19.92 79 LYS A CA 1
ATOM 636 C C . LYS A 1 79 ? 7.039 -21.617 -9.301 1.00 19.97 79 LYS A C 1
ATOM 637 O O . LYS A 1 79 ? 8.016 -22.347 -9.531 1.00 20.67 79 LYS A O 1
ATOM 643 N N . SER A 1 80 ? 6.425 -20.900 -10.236 1.00 19.64 80 SER A N 1
ATOM 644 C CA . SER A 1 80 ? 6.871 -20.863 -11.634 1.00 21.18 80 SER A CA 1
ATOM 645 C C . SER A 1 80 ? 8.362 -20.460 -11.813 1.00 21.57 80 SER A C 1
ATOM 646 O O . SER A 1 80 ? 9.081 -21.124 -12.560 1.00 21.81 80 SER A O 1
ATOM 649 N N . VAL A 1 81 ? 8.818 -19.402 -11.124 1.00 22.35 81 VAL A N 1
ATOM 650 C CA . VAL A 1 81 ? 10.247 -18.984 -11.183 1.00 21.84 81 VAL A CA 1
ATOM 651 C C . VAL A 1 81 ? 11.170 -19.592 -10.119 1.00 21.63 81 VAL A C 1
ATOM 652 O O . VAL A 1 81 ? 12.397 -19.446 -10.200 1.00 21.85 81 VAL A O 1
ATOM 656 N N . GLY A 1 82 ? 10.586 -20.264 -9.123 1.00 21.40 82 GLY A N 1
ATOM 657 C CA . GLY A 1 82 ? 11.365 -20.908 -8.061 1.00 19.80 82 GLY A CA 1
ATOM 658 C C . GLY A 1 82 ? 11.949 -19.945 -7.031 1.00 19.18 82 GLY A C 1
ATOM 659 O O . GLY A 1 82 ? 12.969 -20.230 -6.437 1.00 20.01 82 GLY A 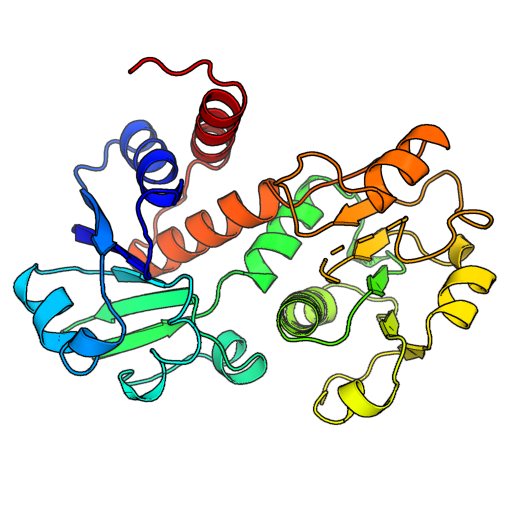O 1
ATOM 660 N N . ALA A 1 83 ? 11.300 -18.801 -6.826 1.00 17.55 83 ALA A N 1
ATOM 661 C CA . ALA A 1 83 ? 11.789 -17.757 -5.947 1.00 16.30 83 ALA A CA 1
ATOM 662 C C . ALA A 1 83 ? 10.591 -17.006 -5.322 1.00 15.28 83 ALA A C 1
ATOM 663 O O . ALA A 1 83 ? 9.600 -16.737 -6.020 1.00 14.55 83 ALA A O 1
ATOM 665 N N . VAL A 1 84 ? 10.740 -16.613 -4.055 1.00 13.11 84 VAL A N 1
ATOM 666 C CA . VAL A 1 84 ? 9.759 -15.749 -3.327 1.00 11.84 84 VAL A CA 1
ATOM 667 C C . VAL A 1 84 ? 10.419 -14.421 -2.974 1.00 12.28 84 VAL A C 1
ATOM 668 O O . VAL A 1 84 ? 11.522 -14.413 -2.367 1.00 12.45 84 VAL A O 1
ATOM 672 N N . ASN A 1 85 ? 9.782 -13.307 -3.352 1.00 11.55 85 ASN A N 1
ATOM 673 C CA . ASN A 1 85 ? 10.218 -11.980 -2.899 1.00 12.26 85 ASN A CA 1
ATOM 674 C C . ASN A 1 85 ? 9.281 -11.300 -1.872 1.00 11.84 85 ASN A C 1
ATOM 675 O O . ASN A 1 85 ? 9.616 -10.253 -1.349 1.00 12.88 85 ASN A O 1
ATOM 680 N N . THR A 1 86 ? 8.128 -11.902 -1.593 1.00 12.45 86 THR A N 1
ATOM 681 C CA . THR A 1 86 ? 7.076 -11.320 -0.774 1.00 12.29 86 THR A CA 1
ATOM 682 C C . THR A 1 86 ? 6.424 -12.397 0.157 1.00 12.37 86 THR A C 1
ATOM 683 O O . THR A 1 86 ? 6.028 -13.438 -0.307 1.00 12.42 86 THR A O 1
ATOM 687 N N . VAL A 1 87 ? 6.360 -12.139 1.471 1.00 11.27 87 VAL A N 1
ATOM 688 C CA . VAL A 1 87 ? 5.711 -13.117 2.388 1.00 11.31 87 VAL A CA 1
ATOM 689 C C . VAL A 1 87 ? 4.602 -12.351 3.112 1.00 10.80 87 VAL A C 1
ATOM 690 O O . VAL A 1 87 ? 4.775 -11.208 3.443 1.00 10.53 87 VAL A O 1
ATOM 694 N N . LEU A 1 88 ? 3.444 -12.982 3.184 1.00 11.80 88 LEU A N 1
ATOM 695 C CA . LEU A 1 88 ? 2.268 -12.491 3.913 1.00 11.96 88 LEU A CA 1
ATOM 696 C C . LEU A 1 88 ? 2.079 -13.368 5.137 1.00 11.71 88 LEU A C 1
ATOM 697 O O . LEU A 1 88 ? 2.037 -14.588 5.039 1.00 12.18 88 LEU A O 1
ATOM 702 N N . VAL A 1 89 ? 1.995 -12.739 6.293 1.00 12.04 89 VAL A N 1
ATOM 703 C CA . VAL A 1 89 ? 1.765 -13.458 7.535 1.00 14.56 89 VAL A CA 1
ATOM 704 C C . VAL A 1 89 ? 0.273 -13.224 7.903 1.00 15.35 89 VAL A C 1
ATOM 705 O O . VAL A 1 89 ? -0.136 -12.134 8.239 1.00 16.04 89 VAL A O 1
ATOM 709 N N . LYS A 1 90 ? -0.528 -14.265 7.784 1.00 19.09 90 LYS A N 1
ATOM 710 C CA . LYS A 1 90 ? -1.981 -14.105 7.926 1.00 21.51 90 LYS A CA 1
ATOM 711 C C . LYS A 1 90 ? -2.412 -15.203 8.879 1.00 23.01 90 LYS A C 1
ATOM 712 O O . LYS A 1 90 ? -2.289 -16.394 8.575 1.00 23.51 90 LYS A O 1
ATOM 718 N N . ASP A 1 91 ? -2.795 -14.764 10.084 1.00 25.68 91 ASP A N 1
ATOM 719 C CA . ASP A 1 91 ? -3.105 -15.625 11.210 1.00 27.24 91 ASP A CA 1
ATOM 720 C C . ASP A 1 91 ? -1.963 -16.584 11.474 1.00 27.58 91 ASP A C 1
ATOM 721 O O . ASP A 1 91 ? -2.152 -17.780 11.644 1.00 28.43 91 ASP A O 1
ATOM 726 N N . GLY A 1 92 ? -0.744 -16.039 11.471 1.00 28.24 92 GLY A N 1
ATOM 727 C CA . GLY A 1 92 ? 0.467 -16.833 11.685 1.00 26.60 92 GLY A CA 1
ATOM 728 C C . GLY A 1 92 ? 0.922 -17.809 10.599 1.00 25.58 92 GLY A C 1
ATOM 729 O O . GLY A 1 92 ? 2.000 -18.393 10.740 1.00 26.68 92 GLY A O 1
ATOM 730 N N . LYS A 1 93 ? 0.118 -18.021 9.553 1.00 22.58 93 LYS A N 1
ATOM 731 C CA . LYS A 1 93 ? 0.545 -18.780 8.360 1.00 20.34 93 LYS A CA 1
ATOM 732 C C . LYS A 1 93 ? 1.362 -17.872 7.426 1.00 17.82 93 LYS A C 1
ATOM 733 O O . LYS A 1 93 ? 1.025 -16.702 7.265 1.00 16.58 93 LYS A O 1
ATOM 739 N N . TRP A 1 94 ? 2.380 -18.449 6.778 1.00 16.14 94 TRP A N 1
ATOM 740 C CA . TRP A 1 94 ? 3.288 -17.709 5.896 1.00 15.50 94 TRP A CA 1
ATOM 741 C C . TRP A 1 94 ? 2.954 -18.058 4.448 1.00 14.64 94 TRP A C 1
ATOM 742 O O . TRP A 1 94 ? 3.051 -19.204 4.049 1.00 13.87 94 TRP A O 1
ATOM 753 N N . ILE A 1 95 ? 2.546 -17.064 3.674 1.00 14.68 95 ILE A N 1
ATOM 754 C CA . ILE A 1 95 ? 2.104 -17.280 2.310 1.00 14.53 95 ILE A CA 1
ATOM 755 C C . ILE A 1 95 ? 3.048 -16.515 1.388 1.00 13.13 95 ILE A C 1
ATOM 756 O O . ILE A 1 95 ? 3.236 -15.299 1.518 1.00 12.37 95 ILE A O 1
ATOM 761 N N . GLY A 1 96 ? 3.634 -17.251 0.465 1.00 12.25 96 GLY A N 1
ATOM 762 C CA . GLY A 1 96 ? 4.588 -16.693 -0.487 1.00 12.27 96 GLY A CA 1
ATOM 763 C C . GLY A 1 96 ? 4.061 -16.259 -1.838 1.00 10.37 96 GLY A C 1
ATOM 764 O O . GLY A 1 96 ? 3.317 -16.981 -2.479 1.00 11.46 96 GLY A O 1
ATOM 765 N N . TYR A 1 97 ? 4.517 -15.062 -2.238 1.00 10.79 97 TYR A N 1
ATOM 766 C CA . TYR A 1 97 ? 4.252 -14.393 -3.494 1.00 11.60 97 TYR A CA 1
ATOM 767 C C . TYR A 1 97 ? 5.569 -13.948 -4.147 1.00 12.41 97 TYR A C 1
ATOM 768 O O . TYR A 1 97 ? 6.639 -13.936 -3.505 1.00 11.28 97 TYR A O 1
ATOM 777 N N . ASN A 1 98 ? 5.471 -13.586 -5.426 1.00 12.63 98 ASN A N 1
ATOM 778 C CA . ASN A 1 98 ? 6.602 -13.006 -6.175 1.00 14.15 98 ASN A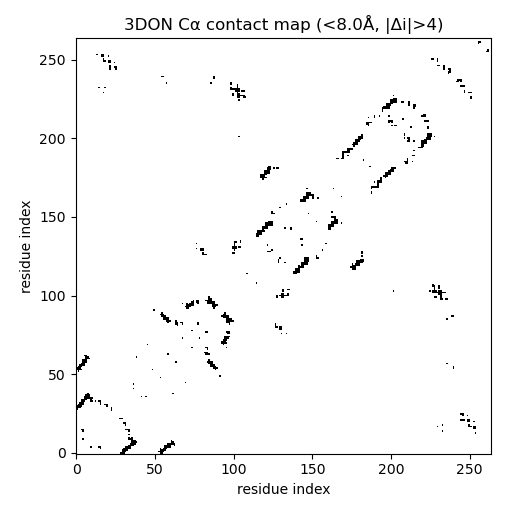 CA 1
ATOM 779 C C . ASN A 1 98 ? 6.125 -11.860 -7.062 1.00 13.59 98 ASN A C 1
ATOM 780 O O . ASN A 1 98 ? 5.515 -12.080 -8.079 1.00 14.02 98 ASN A O 1
ATOM 785 N N . THR A 1 99 ? 6.419 -10.640 -6.648 1.00 13.90 99 THR A N 1
ATOM 786 C CA . THR A 1 99 ? 5.966 -9.458 -7.341 1.00 14.47 99 THR A CA 1
ATOM 787 C C . THR A 1 99 ? 6.989 -8.837 -8.329 1.00 14.27 99 THR A C 1
ATOM 788 O O . THR A 1 99 ? 6.747 -7.741 -8.813 1.00 13.25 99 THR A O 1
ATOM 792 N N . ASP A 1 100 ? 8.108 -9.521 -8.606 1.00 14.53 100 ASP A N 1
ATOM 793 C CA . ASP A 1 100 ? 9.153 -8.939 -9.497 1.00 14.66 100 ASP A CA 1
ATOM 794 C C . ASP A 1 100 ? 8.714 -8.847 -10.998 1.00 14.32 100 ASP A C 1
ATOM 795 O O . ASP A 1 100 ? 8.834 -7.787 -11.626 1.00 13.42 100 ASP A O 1
ATOM 800 N N . GLY A 1 101 ? 8.206 -9.962 -11.534 1.00 14.02 101 GLY A N 1
ATOM 801 C CA . GLY A 1 101 ? 7.779 -10.027 -12.928 1.00 14.78 101 GLY A CA 1
ATOM 802 C C . GLY A 1 101 ? 6.629 -9.098 -13.205 1.00 15.84 101 GLY A C 1
ATOM 803 O O . GLY A 1 101 ? 6.635 -8.358 -14.197 1.00 16.12 101 GLY A O 1
ATOM 804 N N . ILE A 1 102 ? 5.643 -9.092 -12.293 1.00 16.93 102 ILE A N 1
ATOM 805 C CA . ILE A 1 102 ? 4.441 -8.264 -12.457 1.00 15.79 102 ILE A CA 1
ATOM 806 C C . ILE A 1 102 ? 4.808 -6.807 -12.244 1.00 15.24 102 ILE A C 1
ATOM 807 O O . ILE A 1 102 ? 4.234 -5.902 -12.884 1.00 15.57 102 ILE A O 1
ATOM 812 N N . GLY A 1 103 ? 5.774 -6.545 -11.358 1.00 14.78 103 GLY A N 1
ATOM 813 C CA . GLY A 1 103 ? 6.205 -5.157 -11.155 1.00 14.14 103 GLY A CA 1
ATOM 814 C C . GLY A 1 103 ? 6.849 -4.555 -12.415 1.00 14.29 103 GLY A C 1
ATOM 815 O O . GLY A 1 103 ? 6.568 -3.403 -12.807 1.00 14.95 103 GLY A O 1
ATOM 816 N N . TYR A 1 104 ? 7.733 -5.318 -13.030 1.00 14.03 104 TYR A N 1
ATOM 817 C CA . TYR A 1 104 ? 8.339 -4.935 -14.321 1.00 14.49 104 TYR A CA 1
ATOM 818 C C . TYR A 1 104 ? 7.241 -4.556 -15.385 1.00 14.29 104 TYR A C 1
ATOM 819 O O . TYR A 1 104 ? 7.228 -3.450 -15.950 1.00 14.19 104 TYR A O 1
ATOM 828 N N . VAL A 1 105 ? 6.329 -5.489 -15.616 1.00 15.95 105 VAL A N 1
ATOM 829 C CA . VAL A 1 105 ? 5.290 -5.376 -16.642 1.00 16.65 105 VAL A CA 1
ATOM 830 C C . VAL A 1 105 ? 4.335 -4.205 -16.315 1.00 17.87 105 VAL A C 1
ATOM 831 O O . VAL A 1 105 ? 3.929 -3.437 -17.210 1.00 18.74 105 VAL A O 1
ATOM 835 N N . ASN A 1 106 ? 3.974 -4.063 -15.045 1.00 18.23 106 ASN A N 1
ATOM 836 C CA . ASN A 1 106 ? 3.098 -2.941 -14.657 1.00 19.37 106 ASN A CA 1
ATOM 837 C C . ASN A 1 106 ? 3.738 -1.571 -14.882 1.00 20.38 106 ASN A C 1
ATOM 838 O O . ASN A 1 106 ? 3.049 -0.620 -15.311 1.00 21.73 106 ASN A O 1
ATOM 843 N N . GLY A 1 107 ? 5.043 -1.471 -14.629 1.00 19.24 107 GLY A N 1
ATOM 844 C CA . GLY A 1 107 ? 5.810 -0.299 -15.069 1.00 19.82 107 GLY A CA 1
ATOM 845 C C . GLY A 1 107 ? 5.828 -0.104 -16.586 1.00 19.87 107 GLY A C 1
ATOM 846 O O . GLY A 1 107 ? 5.546 0.981 -17.074 1.00 20.20 107 GLY A O 1
ATOM 847 N N . LEU A 1 108 ? 6.162 -1.151 -17.328 1.00 20.94 108 LEU A N 1
ATOM 848 C CA . LEU A 1 108 ? 6.281 -1.072 -18.777 1.00 22.12 108 LEU A CA 1
ATOM 849 C C . LEU A 1 108 ? 4.968 -0.652 -19.478 1.00 24.77 108 LEU A C 1
ATOM 850 O O . LEU A 1 108 ? 5.001 0.144 -20.424 1.00 24.08 108 LEU A O 1
ATOM 855 N N . LYS A 1 109 ? 3.830 -1.196 -19.008 1.00 27.03 109 LYS A N 1
ATOM 856 C CA . LYS A 1 109 ? 2.477 -0.789 -19.475 1.00 29.62 109 LYS A CA 1
ATOM 857 C C . LYS A 1 109 ? 2.181 0.707 -19.427 1.00 30.15 109 LYS A C 1
ATOM 858 O O . LYS A 1 109 ? 1.455 1.198 -20.286 1.00 31.04 109 LYS A O 1
ATOM 864 N N . GLN A 1 110 ? 2.714 1.426 -18.440 1.00 31.08 110 GLN A N 1
ATOM 865 C CA . GLN A 1 110 ? 2.441 2.855 -18.313 1.00 32.69 110 GLN A CA 1
ATOM 866 C C . GLN A 1 110 ? 3.356 3.783 -19.136 1.00 33.53 110 GLN A C 1
ATOM 867 O O . GLN A 1 110 ? 3.105 4.993 -19.207 1.00 33.81 110 GLN A O 1
ATOM 873 N N . ILE A 1 111 ? 4.445 3.263 -19.701 1.00 33.07 111 ILE A N 1
ATOM 874 C CA . ILE A 1 111 ? 5.276 4.096 -20.582 1.00 32.66 111 ILE A CA 1
ATOM 875 C C . ILE A 1 111 ? 5.282 3.649 -22.048 1.00 31.73 111 ILE A C 1
ATOM 876 O O . ILE A 1 111 ? 5.746 4.383 -22.915 1.00 31.53 111 ILE A O 1
ATOM 881 N N . TYR A 1 112 ? 4.757 2.457 -22.309 1.00 30.79 112 TYR A N 1
ATOM 882 C CA . TYR A 1 112 ? 4.695 1.962 -23.667 1.00 30.60 112 TYR A CA 1
ATOM 883 C C . TYR A 1 112 ? 3.241 1.933 -24.091 1.00 31.28 112 TYR A C 1
ATOM 884 O O . TYR A 1 112 ? 2.413 1.321 -23.430 1.00 30.93 112 TYR A O 1
ATOM 893 N N . GLU A 1 113 ? 2.953 2.568 -25.219 1.00 32.59 113 GLU A N 1
ATOM 894 C CA . GLU A 1 113 ? 1.577 2.589 -25.762 1.00 34.57 113 GLU A CA 1
ATOM 895 C C . GLU A 1 113 ? 1.285 1.396 -26.643 1.00 33.59 113 GLU A C 1
ATOM 896 O O . GLU A 1 113 ? 1.982 1.146 -27.618 1.00 35.02 113 GLU A O 1
ATOM 902 N N . GLY A 1 114 ? 0.258 0.649 -26.301 1.00 33.20 114 GLY A N 1
ATOM 903 C CA . GLY A 1 114 ? -0.152 -0.468 -27.145 1.00 32.94 114 GLY A CA 1
ATOM 904 C C . GLY A 1 114 ? 0.708 -1.707 -27.012 1.00 32.24 114 GLY A C 1
ATOM 905 O O . GLY A 1 114 ? 1.074 -2.319 -28.007 1.00 32.08 114 GLY A O 1
ATOM 906 N N . ILE A 1 115 ? 1.028 -2.075 -25.777 1.00 31.27 115 ILE A N 1
ATOM 907 C CA . ILE A 1 115 ? 1.793 -3.291 -25.495 1.00 30.79 115 ILE A CA 1
ATOM 908 C C . ILE A 1 115 ? 1.127 -4.591 -25.996 1.00 30.88 115 ILE A C 1
ATOM 909 O O . ILE A 1 115 ? 1.798 -5.591 -26.291 1.00 29.75 115 ILE A O 1
ATOM 914 N N . GLU A 1 116 ? -0.197 -4.574 -26.120 1.00 30.84 116 GLU A N 1
ATOM 915 C CA . GLU A 1 116 ? -0.914 -5.703 -26.688 1.00 31.18 116 GLU A CA 1
ATOM 916 C C . GLU A 1 116 ? -0.383 -6.110 -28.069 1.00 29.15 116 GLU A C 1
ATOM 917 O O . GLU A 1 116 ? -0.330 -7.298 -28.395 1.00 28.05 116 GLU A O 1
ATOM 923 N N . ASP A 1 117 ? 0.032 -5.122 -28.858 1.00 28.87 117 ASP A N 1
ATOM 924 C CA . ASP A 1 117 ? 0.467 -5.351 -30.255 1.00 28.38 117 ASP A CA 1
ATOM 925 C C . ASP A 1 117 ? 1.990 -5.336 -30.459 1.00 27.24 117 ASP A C 1
ATOM 926 O O . ASP A 1 117 ? 2.461 -5.434 -31.592 1.00 26.53 117 ASP A O 1
ATOM 931 N N . ALA A 1 118 ? 2.737 -5.190 -29.362 1.00 25.60 118 ALA A N 1
ATOM 932 C CA . ALA A 1 118 ? 4.209 -5.179 -29.393 1.00 24.52 118 ALA A CA 1
ATOM 933 C C . ALA A 1 118 ? 4.830 -6.519 -29.794 1.00 23.43 118 ALA A C 1
ATOM 934 O O . ALA A 1 118 ? 4.408 -7.573 -29.327 1.00 23.16 118 ALA A O 1
ATOM 936 N N . TYR A 1 119 ? 5.844 -6.476 -30.664 1.00 23.24 119 TYR A N 1
ATOM 937 C CA . TYR A 1 119 ? 6.760 -7.624 -30.830 1.00 23.40 119 TYR A CA 1
ATOM 938 C C . TYR A 1 119 ? 7.931 -7.511 -29.832 1.00 21.25 119 TYR A C 1
ATOM 939 O O . TYR A 1 119 ? 8.750 -6.633 -29.961 1.00 21.74 119 TYR A O 1
ATOM 948 N N . ILE A 1 120 ? 8.008 -8.439 -28.888 1.00 19.59 120 ILE A N 1
ATOM 949 C CA . ILE A 1 120 ? 8.900 -8.291 -27.731 1.00 18.31 120 ILE A CA 1
ATOM 950 C C . ILE A 1 120 ? 9.994 -9.354 -27.778 1.00 18.21 120 ILE A C 1
ATOM 951 O O . ILE A 1 120 ? 9.712 -10.538 -27.955 1.00 17.35 120 ILE A O 1
ATOM 956 N N . LEU A 1 121 ? 11.231 -8.892 -27.626 1.00 18.30 121 LEU A N 1
ATOM 957 C CA . LEU A 1 121 ? 12.407 -9.739 -27.428 1.00 1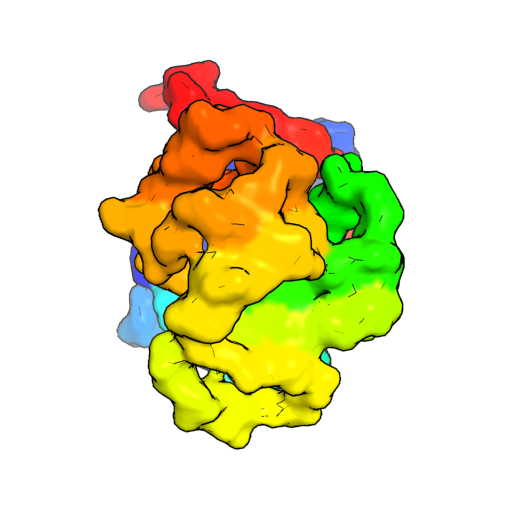7.47 121 LEU A CA 1
ATOM 958 C C . LEU A 1 121 ? 12.892 -9.628 -25.959 1.00 17.63 121 LEU A C 1
ATOM 959 O O . LEU A 1 121 ? 13.050 -8.518 -25.430 1.00 16.37 121 LEU A O 1
ATOM 964 N N . ILE A 1 122 ? 13.107 -10.789 -25.316 1.00 17.87 122 ILE A N 1
ATOM 965 C CA . ILE A 1 122 ? 13.719 -10.839 -23.996 1.00 18.44 122 ILE A CA 1
ATOM 966 C C . ILE A 1 122 ? 15.080 -11.500 -24.124 1.00 18.07 122 ILE A C 1
ATOM 967 O O . ILE A 1 122 ? 15.210 -12.551 -24.731 1.00 18.91 122 ILE A O 1
ATOM 972 N N . LEU A 1 123 ? 16.095 -10.887 -23.533 1.00 18.24 123 LEU A N 1
ATOM 973 C CA . LEU A 1 123 ? 17.424 -11.470 -23.517 1.00 18.42 123 LEU A CA 1
ATOM 974 C C . LEU A 1 123 ? 17.657 -12.134 -22.151 1.00 18.58 123 LEU A C 1
ATOM 975 O O . LEU A 1 123 ? 17.549 -11.484 -21.107 1.00 18.32 123 LEU A O 1
ATOM 980 N N . GLY A 1 124 ? 18.006 -13.427 -22.188 1.00 19.16 124 GLY A N 1
ATOM 981 C CA . GLY A 1 124 ? 18.275 -14.222 -20.991 1.00 18.09 124 GLY A CA 1
ATOM 982 C C . GLY A 1 124 ? 17.096 -15.137 -20.793 1.00 18.46 124 GLY A C 1
ATOM 983 O O . GLY A 1 124 ? 15.968 -14.780 -21.149 1.00 18.06 124 GLY A O 1
ATOM 984 N N . ALA A 1 125 ? 17.387 -16.306 -20.232 1.00 19.37 125 ALA A N 1
ATOM 985 C CA . ALA A 1 125 ? 16.463 -17.414 -20.052 1.00 20.99 125 ALA A CA 1
ATOM 986 C C . ALA A 1 125 ? 16.334 -17.814 -18.575 1.00 22.02 125 ALA A C 1
ATOM 987 O O . ALA A 1 125 ? 15.817 -18.876 -18.272 1.00 22.78 125 ALA A O 1
ATOM 989 N N . GLY A 1 126 ? 16.834 -16.990 -17.663 1.00 22.42 126 GLY A N 1
ATOM 990 C CA . GLY A 1 126 ? 16.740 -17.331 -16.250 1.00 21.75 126 GLY A CA 1
ATOM 991 C C . GLY A 1 126 ? 15.406 -16.998 -15.574 1.00 21.21 126 GLY A C 1
ATOM 992 O O . GLY A 1 126 ? 14.379 -16.755 -16.226 1.00 19.30 126 GLY A O 1
ATOM 993 N N . GLY A 1 127 ? 15.436 -17.002 -14.240 1.00 21.23 127 GLY A N 1
ATOM 994 C CA . GLY A 1 127 ? 14.255 -16.655 -13.428 1.00 21.43 127 GLY A CA 1
ATOM 995 C C . GLY A 1 127 ? 13.616 -15.288 -13.651 1.00 21.02 127 GLY A C 1
ATOM 996 O O . GLY A 1 127 ? 12.392 -15.170 -13.672 1.00 22.51 127 GLY A O 1
ATOM 997 N N . ALA A 1 128 ? 14.439 -14.259 -13.836 1.00 19.94 128 ALA A N 1
ATOM 998 C CA . ALA A 1 128 ? 13.960 -12.906 -14.022 1.00 18.79 128 ALA A CA 1
ATOM 999 C C . ALA A 1 128 ? 13.286 -12.774 -15.388 1.00 19.10 128 ALA A C 1
ATOM 1000 O O . ALA A 1 128 ? 12.246 -12.149 -15.499 1.00 17.06 128 ALA A O 1
ATOM 1002 N N . SER A 1 129 ? 13.894 -13.386 -16.415 1.00 18.77 129 SER A N 1
ATOM 1003 C CA . SER A 1 129 ? 13.286 -13.538 -17.729 1.00 19.25 129 SER A CA 1
ATOM 1004 C C . SER A 1 129 ? 11.935 -14.296 -17.684 1.00 19.08 129 SER A C 1
ATOM 1005 O O . SER A 1 129 ? 10.919 -13.816 -18.207 1.00 18.33 129 SER A O 1
ATOM 1008 N N . LYS A 1 130 ? 11.930 -15.468 -17.054 1.00 19.51 130 LYS A N 1
ATOM 1009 C CA . LYS A 1 130 ? 10.708 -16.273 -16.923 1.00 20.00 130 LYS A CA 1
ATOM 1010 C C . LYS A 1 130 ? 9.556 -15.559 -16.199 1.00 19.88 130 LYS A C 1
ATOM 1011 O O . LYS A 1 130 ? 8.390 -15.652 -16.633 1.00 19.35 130 LYS A O 1
ATOM 1017 N N . GLY A 1 131 ? 9.882 -14.803 -15.147 1.00 19.22 131 GLY A N 1
ATOM 1018 C CA . GLY A 1 131 ? 8.871 -14.039 -14.421 1.00 19.72 131 GLY A CA 1
ATOM 1019 C C . GLY A 1 131 ? 8.237 -12.947 -15.236 1.00 19.31 131 GLY A C 1
ATOM 1020 O O . GLY A 1 131 ? 7.010 -12.759 -15.187 1.00 20.15 131 GLY A O 1
ATOM 1021 N N . ILE A 1 132 ? 9.061 -12.239 -16.005 1.00 17.85 132 ILE A N 1
ATOM 1022 C CA . ILE A 1 132 ? 8.569 -11.215 -16.893 1.00 17.59 132 ILE A CA 1
ATOM 1023 C C . ILE A 1 132 ? 7.747 -11.831 -18.070 1.00 18.03 132 ILE A C 1
ATOM 1024 O O . ILE A 1 132 ? 6.670 -11.360 -18.384 1.00 17.52 132 ILE A O 1
ATOM 1029 N N . ALA A 1 133 ? 8.267 -12.897 -18.673 1.00 19.47 133 ALA A N 1
ATOM 1030 C CA . ALA A 1 133 ? 7.605 -13.600 -19.803 1.00 20.81 133 ALA A CA 1
ATOM 1031 C C . ALA A 1 133 ? 6.245 -14.144 -19.336 1.00 20.39 133 ALA A C 1
ATOM 1032 O O . ALA A 1 133 ? 5.246 -14.059 -20.045 1.00 19.37 133 ALA A O 1
ATOM 1034 N N . ASN A 1 134 ? 6.237 -14.687 -18.128 1.00 21.34 134 ASN A N 1
ATOM 1035 C CA . ASN A 1 134 ? 4.989 -15.130 -17.490 1.00 21.80 134 ASN A CA 1
ATOM 1036 C C . ASN A 1 134 ? 3.879 -14.097 -17.500 1.00 21.86 134 ASN A C 1
ATOM 1037 O O . ASN A 1 134 ? 2.759 -14.406 -17.855 1.00 23.96 134 ASN A O 1
ATOM 1042 N N . GLU A 1 135 ? 4.192 -12.873 -17.129 1.00 22.31 135 GLU A N 1
ATOM 1043 C CA . GLU A 1 135 ? 3.205 -11.790 -17.101 1.00 22.65 135 GLU A CA 1
ATOM 1044 C C . GLU A 1 135 ? 2.869 -11.194 -18.462 1.00 23.57 135 GLU A C 1
ATOM 1045 O O . GLU A 1 135 ? 1.733 -10.838 -18.700 1.00 25.75 135 GLU A O 1
ATOM 1051 N N . LEU A 1 136 ? 3.850 -11.109 -19.359 1.00 24.43 136 LEU A N 1
ATOM 1052 C CA . LEU A 1 136 ? 3.662 -10.569 -20.711 1.00 24.71 136 LEU A CA 1
ATOM 1053 C C . LEU A 1 136 ? 2.760 -11.456 -21.557 1.00 26.26 136 LEU A C 1
ATOM 1054 O O . LEU A 1 136 ? 1.932 -10.954 -22.322 1.00 25.22 136 LEU A O 1
ATOM 1059 N N . TYR A 1 137 ? 2.967 -12.761 -21.417 1.00 28.47 137 TYR A N 1
ATOM 1060 C CA . TYR A 1 137 ? 2.190 -13.827 -22.057 1.00 32.28 137 TYR A CA 1
ATOM 1061 C C . TYR A 1 137 ? 0.661 -13.629 -21.915 1.00 33.74 137 TYR A C 1
ATOM 1062 O O . TYR A 1 137 ? -0.093 -13.762 -22.893 1.00 33.93 137 TYR A O 1
ATOM 1071 N N . LYS A 1 138 ? 0.238 -13.264 -20.702 1.00 34.98 138 LYS A N 1
ATOM 1072 C CA . LYS A 1 138 ? -1.153 -12.901 -20.381 1.00 36.18 138 LYS A CA 1
ATOM 1073 C C . LYS A 1 138 ? -1.756 -11.701 -21.175 1.00 36.33 138 LYS A C 1
ATOM 1074 O O . LYS A 1 138 ? -2.968 -11.661 -21.411 1.00 36.68 138 LYS A O 1
ATOM 1080 N N . ILE A 1 139 ? -0.934 -10.739 -21.605 1.00 36.00 139 ILE A N 1
ATOM 1081 C CA . ILE A 1 139 ? -1.484 -9.539 -22.241 1.00 35.28 139 ILE A CA 1
ATOM 1082 C C . ILE A 1 139 ? -0.954 -9.151 -23.620 1.00 34.86 139 ILE A C 1
ATOM 1083 O O . ILE A 1 139 ? -1.506 -8.235 -24.257 1.00 35.51 139 ILE A O 1
ATOM 1088 N N . VAL A 1 140 ? 0.089 -9.828 -24.098 1.00 33.80 140 VAL A N 1
ATOM 1089 C CA . VAL A 1 140 ? 0.688 -9.489 -25.395 1.00 32.95 140 VAL A CA 1
ATOM 1090 C C . VAL A 1 140 ? 0.238 -10.491 -26.471 1.00 33.28 140 VAL A C 1
ATOM 1091 O O . VAL A 1 140 ? 0.363 -11.704 -26.283 1.00 33.22 140 VAL A O 1
ATOM 1095 N N . ARG A 1 141 ? -0.291 -9.983 -27.586 1.00 33.19 141 ARG A N 1
ATOM 1096 C CA . ARG A 1 141 ? -0.787 -10.857 -28.671 1.00 34.08 141 ARG A CA 1
ATOM 1097 C C . ARG A 1 141 ? 0.332 -11.495 -29.502 1.00 31.05 141 ARG A C 1
ATOM 1098 O O . ARG A 1 141 ? 0.397 -12.715 -29.572 1.00 29.84 141 ARG A O 1
ATOM 1106 N N . PRO A 1 142 ? 1.213 -10.673 -30.139 1.00 30.22 142 PRO A N 1
ATOM 1107 C CA . PRO A 1 142 ? 2.295 -11.332 -30.860 1.00 29.27 142 PRO A CA 1
ATOM 1108 C C . PRO A 1 142 ? 3.060 -12.249 -29.930 1.00 29.31 142 PRO A C 1
ATOM 1109 O O . PRO A 1 142 ? 3.364 -11.867 -28.771 1.00 29.88 142 PRO A O 1
ATOM 1113 N N . THR A 1 143 ? 3.321 -13.473 -30.387 1.00 29.26 143 THR A N 1
ATOM 1114 C CA . THR A 1 143 ? 4.067 -14.446 -29.554 1.00 28.52 143 THR A CA 1
ATOM 1115 C C . THR A 1 143 ? 5.454 -13.882 -29.118 1.00 26.36 143 THR A C 1
ATOM 1116 O O . THR A 1 143 ? 6.092 -13.124 -29.865 1.00 25.70 143 THR A O 1
ATOM 1120 N N . LEU A 1 144 ? 5.900 -14.259 -27.916 1.00 23.74 144 LEU A N 1
ATOM 1121 C CA . LEU A 1 144 ? 7.093 -13.665 -27.318 1.00 22.11 144 LEU A CA 1
ATOM 1122 C C . LEU A 1 144 ? 8.379 -14.288 -27.846 1.00 20.39 144 LEU A C 1
ATOM 1123 O O . LEU A 1 144 ? 8.406 -15.451 -28.162 1.00 19.22 144 LEU A O 1
ATOM 1128 N N . THR A 1 145 ? 9.441 -13.501 -27.938 1.00 19.49 145 THR A N 1
ATOM 1129 C CA . THR A 1 145 ? 10.704 -14.088 -28.325 1.00 20.24 145 THR A CA 1
ATOM 1130 C C . THR A 1 145 ? 11.752 -13.973 -27.235 1.00 20.08 145 THR A C 1
ATOM 1131 O O . THR A 1 145 ? 11.979 -12.896 -26.692 1.00 21.42 145 THR A O 1
ATOM 1135 N N . VAL A 1 146 ? 12.386 -15.092 -26.922 1.00 20.24 146 VAL A N 1
ATOM 1136 C CA . VAL A 1 146 ? 13.454 -15.121 -25.918 1.00 21.40 146 VAL A CA 1
ATOM 1137 C C . VAL A 1 146 ? 14.727 -15.668 -26.540 1.00 22.37 146 VAL A C 1
ATOM 1138 O O . VAL A 1 146 ? 14.680 -16.713 -27.152 1.00 22.98 146 VAL A O 1
ATOM 1142 N N . ALA A 1 147 ? 15.825 -14.930 -26.359 1.00 23.48 147 ALA A N 1
ATOM 1143 C CA . ALA A 1 147 ? 17.163 -15.207 -26.880 1.00 25.17 147 ALA A CA 1
ATOM 1144 C C . ALA A 1 147 ? 18.134 -15.502 -25.724 1.00 26.43 147 ALA A C 1
ATOM 1145 O O . ALA A 1 147 ? 18.175 -14.778 -24.727 1.00 25.92 147 ALA A O 1
ATOM 1147 N N . ASN A 1 148 ? 18.881 -16.596 -25.868 1.00 27.99 148 ASN A N 1
ATOM 1148 C CA . ASN A 1 148 ? 19.934 -16.967 -24.938 1.00 30.14 148 ASN A CA 1
ATOM 1149 C C . ASN A 1 148 ? 21.100 -17.476 -25.771 1.00 32.11 148 ASN A C 1
ATOM 1150 O O . ASN A 1 148 ? 20.876 -17.977 -26.893 1.00 31.96 148 ASN A O 1
ATOM 1155 N N . ARG A 1 149 ? 22.327 -17.342 -25.261 1.00 34.08 149 ARG A N 1
ATOM 1156 C CA . ARG A 1 149 ? 23.466 -17.972 -25.933 1.00 37.44 149 ARG A CA 1
ATOM 1157 C C . ARG A 1 149 ? 23.376 -19.520 -25.999 1.00 37.81 149 ARG A C 1
ATOM 1158 O O . ARG A 1 149 ? 23.639 -20.124 -27.057 1.00 37.90 149 ARG A O 1
ATOM 1166 N N . THR A 1 150 ? 22.935 -20.152 -24.914 1.00 38.60 150 THR A N 1
ATOM 1167 C CA . THR A 1 150 ? 22.660 -21.599 -24.947 1.00 39.47 150 THR A CA 1
ATOM 1168 C C . THR A 1 150 ? 21.163 -21.921 -24.919 1.00 40.20 150 THR A C 1
ATOM 1169 O O . THR A 1 150 ? 20.414 -21.428 -24.064 1.00 39.52 150 THR A O 1
ATOM 1173 N N . MET A 1 151 ? 20.760 -22.770 -25.859 1.00 41.36 151 MET A N 1
ATOM 1174 C CA . MET A 1 151 ? 19.375 -23.171 -26.045 1.00 43.20 151 MET A CA 1
ATOM 1175 C C . MET A 1 151 ? 18.924 -24.198 -25.011 1.00 43.91 151 MET A C 1
ATOM 1176 O O . MET A 1 151 ? 17.728 -24.485 -24.893 1.00 44.25 151 MET A O 1
ATOM 1181 N N . SER A 1 152 ? 19.884 -24.750 -24.269 1.00 44.24 152 SER A N 1
ATOM 1182 C CA . SER A 1 152 ? 19.579 -25.769 -23.293 1.00 44.44 152 SER A CA 1
ATOM 1183 C C . SER A 1 152 ? 18.856 -25.167 -22.100 1.00 44.93 152 SER A C 1
ATOM 1184 O O . SER A 1 152 ? 17.987 -25.825 -21.534 1.00 45.41 152 SER A O 1
ATOM 1187 N N . ARG A 1 153 ? 19.177 -23.930 -21.709 1.00 45.32 153 ARG A N 1
ATOM 1188 C CA . ARG A 1 153 ? 18.486 -23.390 -20.516 1.00 45.93 153 ARG A CA 1
ATOM 1189 C C . ARG A 1 153 ? 17.000 -23.052 -20.652 1.00 45.62 153 ARG A C 1
ATOM 1190 O O . ARG A 1 153 ? 16.369 -22.676 -19.663 1.00 45.46 153 ARG A O 1
ATOM 1198 N N . PHE A 1 154 ? 16.455 -23.247 -21.855 1.00 45.85 154 PHE A N 1
ATOM 1199 C CA . PHE A 1 154 ? 15.007 -23.235 -22.106 1.00 46.18 154 PHE A CA 1
ATOM 1200 C C . PHE A 1 154 ? 14.363 -24.600 -21.810 1.00 46.69 154 PHE A C 1
ATOM 1201 O O . PHE A 1 154 ? 13.139 -24.756 -21.932 1.00 46.65 154 PHE A O 1
ATOM 1209 N N . ASN A 1 155 ? 15.188 -25.579 -21.424 1.00 47.27 155 ASN A N 1
ATOM 1210 C CA . ASN A 1 155 ? 14.724 -26.914 -21.020 1.00 48.32 155 ASN A CA 1
ATOM 1211 C C . ASN A 1 155 ? 13.703 -26.985 -19.874 1.00 47.90 155 ASN A C 1
ATOM 1212 O O . ASN A 1 155 ? 12.971 -27.968 -19.742 1.00 47.80 155 ASN A O 1
ATOM 1217 N N . ASN A 1 156 ? 13.674 -25.966 -19.027 1.00 47.37 156 ASN A N 1
ATOM 1218 C CA . ASN A 1 156 ? 12.682 -25.937 -17.953 1.00 46.78 156 ASN A CA 1
ATOM 1219 C C . ASN A 1 156 ? 11.585 -24.912 -18.187 1.00 45.22 156 ASN A C 1
ATOM 1220 O O . ASN A 1 156 ? 10.888 -24.530 -17.250 1.00 45.91 156 ASN A O 1
ATOM 1225 N N . TRP A 1 157 ? 11.441 -24.462 -19.433 1.00 43.22 157 TRP A N 1
ATOM 1226 C CA . TRP A 1 157 ? 10.411 -23.478 -19.771 1.00 40.92 157 TRP A CA 1
ATOM 1227 C C . TRP A 1 157 ? 9.212 -24.218 -20.327 1.00 41.49 157 TRP A C 1
ATOM 1228 O O . TRP A 1 157 ? 9.329 -24.927 -21.326 1.00 42.04 157 TRP A O 1
ATOM 1239 N N . SER A 1 158 ? 8.060 -24.040 -19.692 1.00 41.98 158 SER A N 1
ATOM 1240 C CA . SER A 1 158 ? 6.808 -24.667 -20.122 1.00 42.34 158 SER A CA 1
ATOM 1241 C C . SER A 1 158 ? 6.144 -23.777 -21.137 1.00 42.40 158 SER A C 1
ATOM 1242 O O . SER A 1 158 ? 5.337 -24.237 -21.970 1.00 43.04 158 SER A O 1
ATOM 1245 N N . LEU A 1 159 ? 6.482 -22.492 -21.043 1.00 41.60 159 LEU A N 1
ATOM 1246 C CA . LEU A 1 159 ? 5.859 -21.435 -21.811 1.00 40.69 159 LEU A CA 1
ATOM 1247 C C . LEU A 1 159 ? 6.180 -21.610 -23.279 1.00 40.89 159 LEU A C 1
ATOM 1248 O O . LEU A 1 159 ? 7.335 -21.878 -23.629 1.00 40.77 159 LEU A O 1
ATOM 1253 N N . ASN A 1 160 ? 5.176 -21.473 -24.141 1.00 41.04 160 ASN A N 1
ATOM 1254 C CA . ASN A 1 160 ? 5.414 -21.671 -25.573 1.00 41.75 160 ASN A CA 1
ATOM 1255 C C . ASN A 1 160 ? 5.692 -20.355 -26.309 1.00 40.86 160 ASN A C 1
ATOM 1256 O O . ASN A 1 160 ? 4.770 -19.629 -26.652 1.00 42.00 160 ASN A O 1
ATOM 1261 N N . ILE A 1 161 ? 6.974 -20.077 -26.540 1.00 39.16 161 ILE A N 1
ATOM 1262 C CA . ILE A 1 161 ? 7.467 -18.796 -27.026 1.00 37.91 161 ILE A CA 1
ATOM 1263 C C . ILE A 1 161 ? 8.481 -19.105 -28.115 1.00 36.57 161 ILE A C 1
ATOM 1264 O O . ILE A 1 161 ? 8.879 -20.257 -28.263 1.00 36.47 161 ILE A O 1
ATOM 1269 N N . ASN A 1 162 ? 8.929 -18.100 -28.865 1.00 35.07 162 ASN A N 1
ATOM 1270 C CA . ASN A 1 162 ? 10.041 -18.347 -29.786 1.00 34.32 162 ASN A CA 1
ATOM 1271 C C . ASN A 1 162 ? 11.370 -18.329 -29.044 1.00 33.71 162 ASN A C 1
ATOM 1272 O O . ASN A 1 162 ? 11.705 -17.336 -28.383 1.00 33.30 162 ASN A O 1
ATOM 1277 N N . LYS A 1 163 ? 12.101 -19.438 -29.169 1.00 33.18 163 LYS A N 1
ATOM 1278 C CA . LYS A 1 163 ? 13.443 -19.619 -28.626 1.00 33.24 163 LYS A CA 1
ATOM 1279 C C . LYS A 1 163 ? 14.526 -19.421 -29.698 1.00 32.64 163 LYS A C 1
ATOM 1280 O O . LYS A 1 163 ? 14.632 -20.213 -30.635 1.00 33.70 163 LYS A O 1
ATOM 1286 N N . ILE A 1 164 ? 15.325 -18.362 -29.571 1.00 31.22 164 ILE A N 1
ATOM 1287 C CA . ILE A 1 164 ? 16.377 -18.077 -30.542 1.00 29.00 164 ILE A CA 1
ATOM 1288 C C . ILE A 1 164 ? 17.730 -17.904 -29.853 1.00 28.86 164 ILE A C 1
ATOM 1289 O O . ILE A 1 164 ? 17.804 -17.785 -28.615 1.00 27.74 164 ILE A O 1
ATOM 1294 N N . ASN A 1 165 ? 18.812 -17.924 -30.635 1.00 27.45 165 ASN A N 1
ATOM 1295 C CA . ASN A 1 165 ? 20.093 -17.577 -30.055 1.00 26.93 165 ASN A CA 1
ATOM 1296 C C . ASN A 1 165 ? 20.404 -16.095 -30.263 1.00 25.74 165 ASN A C 1
ATOM 1297 O O . ASN A 1 165 ? 19.590 -15.345 -30.816 1.00 25.17 165 ASN A O 1
ATOM 1302 N N . LEU A 1 166 ? 21.562 -15.676 -29.789 1.00 23.60 166 LEU A N 1
ATOM 1303 C CA . LEU A 1 166 ? 21.875 -14.272 -29.779 1.00 23.02 166 LEU A CA 1
ATOM 1304 C C . LEU A 1 166 ? 22.160 -13.740 -31.178 1.00 22.83 166 LEU A C 1
ATOM 1305 O O . LEU A 1 166 ? 21.778 -12.639 -31.485 1.00 23.18 166 LEU A O 1
ATOM 1310 N N . SER A 1 167 ? 22.847 -14.512 -32.009 1.00 23.36 167 SER A N 1
ATOM 1311 C CA . SER A 1 167 ? 23.250 -13.985 -33.309 1.00 24.14 167 SER A CA 1
ATOM 1312 C C . SER A 1 167 ? 22.035 -13.847 -34.235 1.00 23.80 167 SER A C 1
ATOM 1313 O O . SER A 1 167 ? 21.947 -12.883 -34.996 1.00 23.72 167 SER A O 1
ATOM 1316 N N . HIS A 1 168 ? 21.071 -14.758 -34.081 1.00 23.81 168 HIS A N 1
ATOM 1317 C CA . HIS A 1 168 ? 19.765 -14.636 -34.719 1.00 23.99 168 HIS A CA 1
ATOM 1318 C C . HIS A 1 168 ? 18.995 -13.403 -34.248 1.00 23.76 168 HIS A C 1
ATOM 1319 O O . HIS A 1 168 ? 18.469 -12.668 -35.079 1.00 22.71 168 HIS A O 1
ATOM 1326 N N . ALA A 1 169 ? 18.928 -13.184 -32.920 1.00 23.64 169 ALA A N 1
ATOM 1327 C CA . ALA A 1 169 ? 18.427 -11.926 -32.356 1.00 23.05 169 ALA A CA 1
ATOM 1328 C C . ALA A 1 169 ? 19.067 -10.690 -33.013 1.00 23.26 169 ALA A C 1
ATOM 1329 O O . ALA A 1 169 ? 18.357 -9.772 -33.425 1.00 21.40 169 ALA A O 1
ATOM 1331 N N . GLU A 1 170 ? 20.405 -10.672 -33.092 1.00 23.22 170 GLU A N 1
ATOM 1332 C CA . GLU A 1 170 ? 21.134 -9.562 -33.705 1.00 23.74 170 GLU A CA 1
ATOM 1333 C C . GLU A 1 170 ? 20.768 -9.300 -35.173 1.00 24.20 170 GLU A C 1
ATOM 1334 O O . GLU A 1 170 ? 20.598 -8.138 -35.596 1.00 22.73 170 GLU A O 1
ATOM 1340 N N . SER A 1 171 ? 20.657 -10.368 -35.950 1.00 25.21 171 SER A N 1
ATOM 1341 C CA . SER A 1 171 ? 20.317 -10.188 -37.359 1.00 26.92 171 SER A CA 1
ATOM 1342 C C . SER A 1 171 ? 18.854 -9.928 -37.651 1.00 26.49 171 SER A C 1
ATOM 1343 O O . SER A 1 171 ? 18.546 -9.481 -38.733 1.00 26.63 171 SER A O 1
ATOM 1346 N N . HIS A 1 172 ? 17.957 -10.191 -36.692 1.00 26.49 172 HIS A N 1
ATOM 1347 C CA . HIS A 1 172 ? 16.541 -9.929 -36.920 1.00 26.41 172 HIS A CA 1
ATOM 1348 C C . HIS A 1 172 ? 16.009 -8.834 -36.021 1.00 25.08 172 HIS A C 1
ATOM 1349 O O . HIS A 1 172 ? 14.818 -8.787 -35.760 1.00 24.59 172 HIS A O 1
ATOM 1356 N N . LEU A 1 173 ? 16.904 -7.963 -35.562 1.00 24.22 173 LEU A N 1
ATOM 1357 C CA . LEU A 1 173 ? 16.647 -7.103 -34.409 1.00 23.78 173 LEU A CA 1
ATOM 1358 C C . LEU A 1 173 ? 15.625 -6.032 -34.726 1.00 23.90 173 LEU A C 1
ATOM 1359 O O . LEU A 1 173 ? 14.897 -5.562 -33.828 1.00 22.46 173 LEU A O 1
ATOM 1364 N N . ASP A 1 174 ? 15.529 -5.692 -36.017 1.00 24.09 174 ASP A N 1
ATOM 1365 C CA . ASP A 1 174 ? 14.611 -4.666 -36.487 1.00 24.98 174 ASP A CA 1
ATOM 1366 C C . ASP A 1 174 ? 13.168 -5.182 -36.465 1.00 25.14 174 ASP A C 1
ATOM 1367 O O . ASP A 1 174 ? 12.217 -4.427 -36.700 1.00 25.74 174 ASP A O 1
ATOM 1372 N N . GLU A 1 175 ? 12.983 -6.462 -36.170 1.00 24.65 175 GLU A N 1
ATOM 1373 C CA . GLU A 1 175 ? 11.629 -6.985 -36.084 1.00 24.86 175 GLU A CA 1
ATOM 1374 C C . GLU A 1 175 ? 11.014 -6.744 -34.710 1.00 24.28 175 GLU A C 1
ATOM 1375 O O . GLU A 1 175 ? 9.851 -7.114 -34.500 1.00 24.98 175 GLU A O 1
ATOM 1381 N N . PHE A 1 176 ? 11.773 -6.162 -33.768 1.00 22.54 176 PHE A N 1
ATOM 1382 C CA . PHE A 1 176 ? 11.259 -6.056 -32.389 1.00 20.63 176 PHE A CA 1
ATOM 1383 C C . PHE A 1 176 ? 10.931 -4.619 -31.982 1.00 19.91 176 PHE A C 1
ATOM 1384 O O . PHE A 1 176 ? 11.685 -3.697 -32.288 1.00 21.05 176 PHE A O 1
ATOM 1392 N N . ASP A 1 177 ? 9.788 -4.431 -31.318 1.00 18.50 177 ASP A N 1
ATOM 1393 C CA . ASP A 1 177 ? 9.381 -3.103 -30.788 1.00 17.81 177 ASP A CA 1
ATOM 1394 C C . ASP A 1 177 ? 9.941 -2.800 -29.369 1.00 15.84 177 ASP A C 1
ATOM 1395 O O . ASP A 1 177 ? 10.119 -1.650 -29.028 1.00 16.61 177 ASP A O 1
ATOM 1400 N N . ILE A 1 178 ? 10.224 -3.848 -28.601 1.00 15.34 178 ILE A N 1
ATOM 1401 C CA . ILE A 1 178 ? 10.730 -3.765 -27.207 1.00 14.28 178 ILE A CA 1
ATOM 1402 C C . ILE A 1 178 ? 11.773 -4.869 -26.992 1.00 14.12 178 ILE A C 1
ATOM 1403 O O . ILE A 1 178 ? 11.551 -6.014 -27.310 1.00 14.77 178 ILE A O 1
ATOM 1408 N N . ILE A 1 179 ? 12.931 -4.488 -26.490 1.00 14.58 179 ILE A N 1
ATOM 1409 C CA . ILE A 1 179 ? 13.975 -5.448 -26.168 1.00 15.56 179 ILE A CA 1
ATOM 1410 C C . ILE A 1 179 ? 14.158 -5.358 -24.676 1.00 14.68 179 ILE A C 1
ATOM 1411 O O . ILE A 1 179 ? 14.380 -4.289 -24.171 1.00 15.79 179 ILE A O 1
ATOM 1416 N N . ILE A 1 180 ? 14.035 -6.493 -23.996 1.00 15.59 180 ILE A N 1
ATOM 1417 C CA . ILE A 1 180 ? 14.174 -6.553 -22.538 1.00 14.23 180 ILE A CA 1
ATOM 1418 C C . ILE A 1 180 ? 15.421 -7.383 -22.133 1.00 14.48 180 ILE A C 1
ATOM 1419 O O . ILE A 1 180 ? 15.430 -8.592 -22.193 1.00 13.86 180 ILE A O 1
ATOM 1424 N N . ASN A 1 181 ? 16.472 -6.699 -21.696 1.00 15.08 181 ASN A N 1
ATOM 1425 C CA . ASN A 1 181 ? 17.657 -7.390 -21.211 1.00 16.05 181 ASN A CA 1
ATOM 1426 C C . ASN A 1 181 ? 17.489 -7.822 -19.721 1.00 16.19 181 ASN A C 1
ATOM 1427 O O . ASN A 1 181 ? 17.173 -7.008 -18.900 1.00 15.39 181 ASN A O 1
ATOM 1432 N N . THR A 1 182 ? 17.736 -9.105 -19.432 1.00 17.88 182 THR A N 1
ATOM 1433 C CA . THR A 1 182 ? 17.734 -9.666 -18.076 1.00 19.24 182 THR A CA 1
ATOM 1434 C C . THR A 1 182 ? 19.098 -10.317 -17.766 1.00 21.46 182 THR A C 1
ATOM 1435 O O . THR A 1 182 ? 19.280 -10.940 -16.698 1.00 20.61 182 THR A O 1
ATOM 1439 N N . THR A 1 183 ? 20.045 -10.180 -18.695 1.00 23.14 183 THR A N 1
ATOM 1440 C CA . THR A 1 183 ? 21.389 -10.741 -18.516 1.00 25.52 183 THR A CA 1
ATOM 1441 C C . THR A 1 183 ? 22.326 -9.809 -17.709 1.00 27.41 183 THR A C 1
ATOM 1442 O O . THR A 1 183 ? 22.332 -8.587 -17.900 1.00 27.92 183 THR A O 1
ATOM 1446 N N . PRO A 1 184 ? 23.110 -10.385 -16.768 1.00 28.78 184 PRO A N 1
ATOM 1447 C CA . PRO A 1 184 ? 23.976 -9.533 -15.886 1.00 29.98 184 PRO A CA 1
ATOM 1448 C C . PRO A 1 184 ? 25.048 -8.671 -16.576 1.00 31.19 184 PRO A C 1
ATOM 1449 O O . PRO A 1 184 ? 25.485 -8.977 -17.699 1.00 32.30 184 PRO A O 1
ATOM 1453 N N . ASP A 1 192 ? 30.606 -3.538 -22.666 1.00 46.98 192 ASP A N 1
ATOM 1454 C CA . ASP A 1 192 ? 30.022 -4.588 -23.520 1.00 46.75 192 ASP A CA 1
ATOM 1455 C C . ASP A 1 192 ? 28.500 -4.701 -23.494 1.00 45.58 192 ASP A C 1
ATOM 1456 O O . ASP A 1 192 ? 27.912 -5.234 -22.535 1.00 45.60 192 ASP A O 1
ATOM 1461 N N . SER A 1 193 ? 27.877 -4.204 -24.568 1.00 44.20 193 SER A N 1
ATOM 1462 C CA . SER A 1 193 ? 26.459 -4.455 -24.847 1.00 41.78 193 SER A CA 1
ATOM 1463 C C . SER A 1 193 ? 26.318 -5.911 -25.276 1.00 39.94 193 SER A C 1
ATOM 1464 O O . SER A 1 193 ? 26.899 -6.324 -26.312 1.00 41.06 193 SER A O 1
ATOM 1467 N N . VAL A 1 194 ? 25.572 -6.666 -24.470 1.00 35.92 194 VAL A N 1
ATOM 1468 C CA . VAL A 1 194 ? 25.264 -8.087 -24.642 1.00 32.74 194 VAL A CA 1
ATOM 1469 C C . VAL A 1 194 ? 24.965 -8.543 -26.077 1.00 30.28 194 VAL A C 1
ATOM 1470 O O . VAL A 1 194 ? 25.330 -9.664 -26.468 1.00 29.72 194 VAL A O 1
ATOM 1474 N N . ILE A 1 195 ? 24.237 -7.708 -26.829 1.00 27.17 195 ILE A N 1
ATOM 1475 C CA . ILE A 1 195 ? 23.992 -7.947 -28.262 1.00 23.39 195 ILE A CA 1
ATOM 1476 C C . ILE A 1 195 ? 24.459 -6.734 -29.083 1.00 22.00 195 ILE A C 1
ATOM 1477 O O . ILE A 1 195 ? 24.382 -5.590 -28.631 1.00 20.51 195 ILE A O 1
ATOM 1482 N N . SER A 1 196 ? 24.940 -6.998 -30.292 1.00 20.15 196 SER A N 1
ATOM 1483 C CA . SER A 1 196 ? 25.184 -5.924 -31.248 1.00 19.91 196 SER A CA 1
ATOM 1484 C C . SER A 1 196 ? 23.896 -5.155 -31.487 1.00 18.52 196 SER A C 1
ATOM 1485 O O . SER A 1 196 ? 22.838 -5.762 -31.672 1.00 18.97 196 SER A O 1
ATOM 1488 N N . LEU A 1 197 ? 23.982 -3.827 -31.488 1.00 17.68 197 LEU A N 1
ATOM 1489 C CA . LEU A 1 197 ? 22.824 -2.977 -31.838 1.00 18.21 197 LEU A CA 1
ATOM 1490 C C . LEU A 1 197 ? 22.859 -2.377 -33.270 1.00 18.64 197 LEU A C 1
ATOM 1491 O O . LEU A 1 197 ? 22.060 -1.473 -33.600 1.00 19.56 197 LEU A O 1
ATOM 1496 N N . ASN A 1 198 ? 23.760 -2.898 -34.112 1.00 18.78 198 ASN A N 1
ATOM 1497 C CA . ASN A 1 198 ? 23.913 -2.400 -35.491 1.00 18.66 198 ASN A CA 1
ATOM 1498 C C . ASN A 1 198 ? 22.677 -2.500 -36.390 1.00 17.84 198 ASN A C 1
ATOM 1499 O O . ASN A 1 198 ? 22.526 -1.718 -37.315 1.00 19.75 198 ASN A O 1
ATOM 1504 N N . ARG A 1 199 ? 21.818 -3.469 -36.140 1.00 18.09 199 ARG A N 1
ATOM 1505 C CA . ARG A 1 199 ? 20.546 -3.572 -36.856 1.00 19.26 199 ARG A CA 1
ATOM 1506 C C . ARG A 1 199 ? 19.303 -3.135 -36.052 1.00 18.26 199 ARG A C 1
ATOM 1507 O O . ARG A 1 199 ? 18.190 -3.531 -36.359 1.00 18.90 199 ARG A O 1
ATOM 1515 N N . LEU A 1 200 ? 19.510 -2.300 -35.042 1.00 17.94 200 LEU A N 1
ATOM 1516 C CA . LEU A 1 200 ? 18.432 -1.838 -34.193 1.00 17.32 200 LEU A CA 1
ATOM 1517 C C . LEU A 1 200 ? 17.584 -0.737 -34.905 1.00 16.76 200 LEU A C 1
ATOM 1518 O O . LEU A 1 200 ? 18.120 0.319 -35.276 1.00 17.41 200 LEU A O 1
ATOM 1523 N N . ALA A 1 201 ? 16.285 -1.000 -35.087 1.00 15.97 201 ALA A N 1
ATOM 1524 C CA . ALA A 1 201 ? 15.314 0.004 -35.615 1.00 15.59 201 ALA A CA 1
ATOM 1525 C C . ALA A 1 201 ? 15.237 1.242 -34.709 1.00 14.95 201 ALA A C 1
ATOM 1526 O O . ALA A 1 201 ? 15.490 1.141 -33.477 1.00 13.59 201 ALA A O 1
ATOM 1528 N N . SER A 1 202 ? 14.915 2.392 -35.312 1.00 14.65 202 SER A N 1
ATOM 1529 C CA . SER A 1 202 ? 14.892 3.662 -34.607 1.00 15.92 202 SER A CA 1
ATOM 1530 C C . SER A 1 202 ? 13.833 3.803 -33.476 1.00 15.91 202 SER A C 1
ATOM 1531 O O . SER A 1 202 ? 14.070 4.543 -32.524 1.00 17.20 202 SER A O 1
ATOM 1534 N N . HIS A 1 203 ? 12.691 3.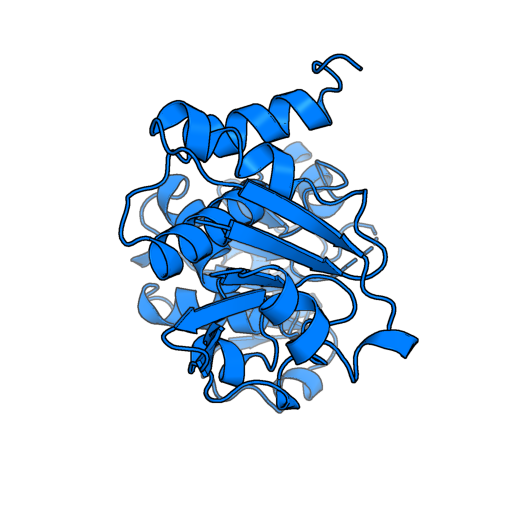139 -33.624 1.00 16.78 203 HIS A N 1
ATOM 1535 C CA . HIS A 1 203 ? 11.538 3.277 -32.696 1.00 18.42 203 HIS A CA 1
ATOM 1536 C C . HIS A 1 203 ? 11.622 2.369 -31.419 1.00 18.01 203 HIS A C 1
ATOM 1537 O O . HIS A 1 203 ? 11.016 2.678 -30.386 1.00 19.66 203 HIS A O 1
ATOM 1544 N N . THR A 1 204 ? 12.335 1.250 -31.535 1.00 17.87 204 THR A N 1
ATOM 1545 C CA . THR A 1 204 ? 12.442 0.227 -30.486 1.00 17.53 204 THR A CA 1
ATOM 1546 C C . THR A 1 204 ? 12.822 0.754 -29.093 1.00 16.12 204 THR A C 1
ATOM 1547 O O . THR A 1 204 ? 13.806 1.471 -28.903 1.00 15.07 204 THR A O 1
ATOM 1551 N N . LEU A 1 205 ? 11.980 0.386 -28.132 1.00 16.26 205 LEU A N 1
ATOM 1552 C CA . LEU A 1 205 ? 12.273 0.598 -26.707 1.00 15.16 205 LEU A CA 1
ATOM 1553 C C . LEU A 1 205 ? 13.296 -0.459 -26.263 1.00 14.15 205 LEU A C 1
ATOM 1554 O O . LEU A 1 205 ? 13.037 -1.669 -26.371 1.00 14.94 205 LEU A O 1
ATOM 1559 N N . VAL A 1 206 ? 14.442 0.033 -25.804 1.00 13.03 206 VAL A N 1
ATOM 1560 C CA . VAL A 1 206 ? 15.469 -0.756 -25.180 1.00 14.28 206 VAL A CA 1
ATOM 1561 C C . VAL A 1 206 ? 15.444 -0.578 -23.624 1.00 13.66 206 VAL A C 1
ATOM 1562 O O . VAL A 1 206 ? 15.529 0.537 -23.091 1.00 12.75 206 VAL A O 1
ATOM 1566 N N . SER A 1 207 ? 15.380 -1.723 -22.956 1.00 15.07 207 SER A N 1
ATOM 1567 C CA . SER A 1 207 ? 15.117 -1.821 -21.535 1.00 14.92 207 SER A CA 1
ATOM 1568 C C . SER A 1 207 ? 16.054 -2.796 -20.856 1.00 15.03 207 SER A C 1
ATOM 1569 O O . SER A 1 207 ? 16.469 -3.759 -21.453 1.00 15.90 207 SER A O 1
ATOM 1572 N N . ASP A 1 208 ? 16.378 -2.517 -19.595 1.00 15.28 208 ASP A N 1
ATOM 1573 C CA . ASP A 1 208 ? 17.229 -3.377 -18.783 1.00 15.51 208 ASP A CA 1
ATOM 1574 C C . ASP A 1 208 ? 16.594 -3.421 -17.392 1.00 14.66 208 ASP A C 1
ATOM 1575 O O . ASP A 1 208 ? 16.080 -2.430 -16.960 1.00 14.15 208 ASP A O 1
ATOM 1580 N N . ILE A 1 209 ? 16.604 -4.580 -16.741 1.00 14.82 209 ILE A N 1
ATOM 1581 C CA . ILE A 1 209 ? 15.979 -4.773 -15.391 1.00 16.61 209 ILE A CA 1
ATOM 1582 C C . ILE A 1 209 ? 16.840 -4.185 -14.252 1.00 18.00 209 ILE A C 1
ATOM 1583 O O . ILE A 1 209 ? 16.415 -4.156 -13.102 1.00 18.65 209 ILE A O 1
ATOM 1588 N N . VAL A 1 210 ? 18.055 -3.760 -14.611 1.00 19.55 210 VAL A N 1
ATOM 1589 C CA . VAL A 1 210 ? 19.047 -3.083 -13.751 1.00 20.98 210 VAL A CA 1
ATOM 1590 C C . VAL A 1 210 ? 18.861 -1.545 -13.739 1.00 20.64 210 VAL A C 1
ATOM 1591 O O . VAL A 1 210 ? 18.607 -0.935 -14.759 1.00 20.10 210 VAL A O 1
ATOM 1595 N N . TYR A 1 211 ? 18.952 -0.919 -12.561 1.00 21.32 211 TYR A N 1
ATOM 1596 C CA . TYR A 1 211 ? 19.087 0.510 -12.490 1.00 21.69 211 TYR A CA 1
ATOM 1597 C C . TYR A 1 211 ? 20.362 0.975 -11.713 1.00 22.34 211 TYR A C 1
ATOM 1598 O O . TYR A 1 211 ? 20.531 2.135 -11.496 1.00 20.74 211 TYR A O 1
ATOM 1607 N N . ASN A 1 212 ? 21.201 0.046 -11.278 1.00 23.80 212 ASN A N 1
ATOM 1608 C CA . ASN A 1 212 ? 22.573 0.342 -10.820 1.00 25.85 212 ASN A CA 1
ATOM 1609 C C . ASN A 1 212 ? 23.508 -0.529 -11.647 1.00 25.48 212 ASN A C 1
ATOM 1610 O O . ASN A 1 212 ? 23.486 -1.763 -11.530 1.00 27.48 212 ASN A O 1
ATOM 1615 N N . PRO A 1 213 ? 24.269 0.079 -12.567 1.00 25.93 213 PRO A N 1
ATOM 1616 C CA . PRO A 1 213 ? 24.291 1.516 -12.923 1.00 25.30 213 PRO A CA 1
ATOM 1617 C C . PRO A 1 213 ? 22.985 2.005 -13.555 1.00 24.41 213 PRO A C 1
ATOM 1618 O O . PRO A 1 213 ? 22.196 1.206 -14.081 1.00 25.36 213 PRO A O 1
ATOM 1622 N N . TYR A 1 214 ? 22.775 3.308 -13.515 1.00 23.54 214 TYR A N 1
ATOM 1623 C CA . TYR A 1 214 ? 21.558 3.912 -14.030 1.00 23.11 214 TYR A CA 1
ATOM 1624 C C . TYR A 1 214 ? 21.341 3.663 -15.573 1.00 22.63 214 TYR A C 1
ATOM 1625 O O . TYR A 1 214 ? 20.202 3.629 -16.059 1.00 22.53 214 TYR A O 1
ATOM 1634 N N . LYS A 1 215 ? 22.438 3.462 -16.307 1.00 21.47 215 LYS A N 1
ATOM 1635 C CA . LYS A 1 215 ? 22.419 3.014 -17.703 1.00 21.41 215 LYS A CA 1
ATOM 1636 C C . LYS A 1 215 ? 23.485 1.962 -17.900 1.00 21.18 215 LYS A C 1
ATOM 1637 O O . LYS A 1 215 ? 24.675 2.252 -17.803 1.00 21.54 215 LYS A O 1
ATOM 1643 N N . THR A 1 216 ? 23.073 0.741 -18.212 1.00 20.49 216 THR A N 1
ATOM 1644 C CA . THR A 1 216 ? 24.008 -0.296 -18.575 1.00 19.90 216 THR A CA 1
ATOM 1645 C C . THR A 1 216 ? 24.531 -0.032 -20.021 1.00 19.37 216 THR A C 1
ATOM 1646 O O . THR A 1 216 ? 23.950 0.789 -20.747 1.00 19.37 216 THR A O 1
ATOM 1650 N N . PRO A 1 217 ? 25.596 -0.746 -20.445 1.00 18.50 217 PRO A N 1
ATOM 1651 C CA . PRO A 1 217 ? 26.201 -0.552 -21.768 1.00 18.01 217 PRO A CA 1
ATOM 1652 C C . PRO A 1 217 ? 25.180 -0.672 -22.926 1.00 17.88 217 PRO A C 1
ATOM 1653 O O . PRO A 1 217 ? 25.216 0.176 -23.801 1.00 18.65 217 PRO A O 1
ATOM 1657 N N . ILE A 1 218 ? 24.291 -1.687 -22.917 1.00 17.42 218 ILE A N 1
ATOM 1658 C CA . ILE A 1 218 ? 23.152 -1.793 -23.903 1.00 16.77 218 ILE A CA 1
ATOM 1659 C C . ILE A 1 218 ? 22.285 -0.513 -23.985 1.00 17.13 218 ILE A C 1
ATOM 1660 O O . ILE A 1 218 ? 22.007 -0.021 -25.087 1.00 17.15 218 ILE A O 1
ATOM 1665 N N . LEU A 1 219 ? 21.919 0.045 -22.826 1.00 15.65 219 LEU A N 1
ATOM 1666 C CA . LEU A 1 219 ? 21.158 1.291 -22.768 1.00 16.29 219 LEU A CA 1
ATOM 1667 C C . LEU A 1 219 ? 21.918 2.525 -23.296 1.00 17.07 219 LEU A C 1
ATOM 1668 O O . LEU A 1 219 ? 21.341 3.368 -24.000 1.00 16.14 219 LEU A O 1
ATOM 1673 N N . ILE A 1 220 ? 23.207 2.618 -22.962 1.00 18.23 220 ILE A N 1
ATOM 1674 C CA . ILE A 1 220 ? 24.068 3.679 -23.511 1.00 18.81 220 ILE A CA 1
ATOM 1675 C C . ILE A 1 220 ? 24.192 3.585 -25.070 1.00 18.85 220 ILE A C 1
ATOM 1676 O O . ILE A 1 220 ? 24.012 4.574 -25.759 1.00 19.08 220 ILE A O 1
ATOM 1681 N N . GLU A 1 221 ? 24.458 2.405 -25.601 1.00 19.55 221 GLU A N 1
ATOM 1682 C CA . GLU A 1 221 ? 24.656 2.267 -27.035 1.00 21.25 221 GLU A CA 1
ATOM 1683 C C . GLU A 1 221 ? 23.315 2.575 -27.758 1.00 20.92 221 GLU A C 1
ATOM 1684 O O . GLU A 1 221 ? 23.288 3.256 -28.754 1.00 20.66 221 GLU A O 1
ATOM 1690 N N . ALA A 1 222 ? 22.209 2.069 -27.223 1.00 21.03 222 ALA A N 1
ATOM 1691 C CA . ALA A 1 222 ? 20.897 2.297 -27.811 1.00 21.07 222 ALA A CA 1
ATOM 1692 C C . ALA A 1 222 ? 20.524 3.794 -27.847 1.00 21.19 222 ALA A C 1
ATOM 1693 O O . ALA A 1 222 ? 20.095 4.296 -28.881 1.00 20.68 222 ALA A O 1
ATOM 1695 N N . GLU A 1 223 ? 20.682 4.483 -26.718 1.00 22.08 223 GLU A N 1
ATOM 1696 C CA . GLU A 1 223 ? 20.392 5.924 -26.578 1.00 23.03 223 GLU A CA 1
ATOM 1697 C C . GLU A 1 223 ? 21.238 6.797 -27.540 1.00 24.72 223 GLU A C 1
ATOM 1698 O O . GLU A 1 223 ? 20.763 7.822 -28.054 1.00 25.02 223 GLU A O 1
ATOM 1704 N N . GLN A 1 224 ? 22.483 6.374 -27.764 1.00 26.02 224 GLN A N 1
ATOM 1705 C CA . GLN A 1 224 ? 23.357 7.010 -28.742 1.00 26.54 224 GLN A CA 1
ATOM 1706 C C . GLN A 1 224 ? 22.823 6.936 -30.176 1.00 25.43 224 GLN A C 1
ATOM 1707 O O . GLN A 1 224 ? 23.019 7.855 -30.935 1.00 27.48 224 GLN A O 1
ATOM 1713 N N . ARG A 1 225 ? 22.160 5.842 -30.539 1.00 24.23 225 ARG A N 1
ATOM 1714 C CA . ARG A 1 225 ? 21.476 5.698 -31.827 1.00 21.91 225 ARG A CA 1
ATOM 1715 C C . ARG A 1 225 ? 20.136 6.420 -31.884 1.00 21.36 225 ARG A C 1
ATOM 1716 O O . ARG A 1 225 ? 19.500 6.433 -32.941 1.00 20.76 225 ARG A O 1
ATOM 1724 N N . GLY A 1 226 ? 19.712 7.002 -30.758 1.00 20.62 226 GLY A N 1
ATOM 1725 C CA . GLY A 1 226 ? 18.468 7.783 -30.646 1.00 19.84 226 GLY A CA 1
ATOM 1726 C C . GLY A 1 226 ? 17.245 7.039 -30.120 1.00 20.00 226 GLY A C 1
ATOM 1727 O O . GLY A 1 226 ? 16.161 7.591 -30.048 1.00 20.90 226 GLY A O 1
ATOM 1728 N N . ASN A 1 227 ? 17.413 5.782 -29.766 1.00 20.07 227 ASN A N 1
ATOM 1729 C CA . ASN A 1 227 ? 16.344 5.013 -29.172 1.00 19.06 227 ASN A CA 1
ATOM 1730 C C . ASN A 1 227 ? 15.950 5.405 -27.752 1.00 19.50 227 ASN A C 1
ATOM 1731 O O . ASN A 1 227 ? 16.805 5.750 -26.906 1.00 18.85 227 ASN A O 1
ATOM 1736 N N . PRO A 1 228 ? 14.636 5.344 -27.483 1.00 19.28 228 PRO A N 1
ATOM 1737 C CA . PRO A 1 228 ? 14.230 5.474 -26.091 1.00 18.84 228 PRO A CA 1
ATOM 1738 C C . PRO A 1 228 ? 14.733 4.271 -25.303 1.00 17.80 228 PRO A C 1
ATOM 1739 O O . PRO A 1 228 ? 14.722 3.156 -25.797 1.00 16.82 228 PRO A O 1
ATOM 1743 N N . ILE A 1 229 ? 15.168 4.562 -24.081 1.00 17.43 229 ILE A N 1
ATOM 1744 C CA . ILE A 1 229 ? 15.720 3.597 -23.133 1.00 17.87 229 ILE A CA 1
ATOM 1745 C C . ILE A 1 229 ? 14.897 3.595 -21.801 1.00 18.05 229 ILE A C 1
ATOM 1746 O O . ILE A 1 229 ? 14.200 4.568 -21.504 1.00 18.25 229 ILE A O 1
ATOM 1751 N N . TYR A 1 230 ? 14.986 2.501 -21.041 1.00 18.48 230 TYR A N 1
ATOM 1752 C CA . TYR A 1 230 ? 14.099 2.257 -19.890 1.00 19.43 230 TYR A CA 1
ATOM 1753 C C . TYR A 1 230 ? 14.819 1.344 -18.892 1.00 18.09 230 TYR A C 1
ATOM 1754 O O . TYR A 1 230 ? 14.957 0.179 -19.141 1.00 19.48 230 TYR A O 1
ATOM 1763 N N . ASN A 1 231 ? 15.323 1.878 -17.786 1.00 18.36 231 ASN A N 1
ATOM 1764 C CA . ASN A 1 231 ? 15.977 0.987 -16.819 1.00 18.54 231 ASN A CA 1
ATOM 1765 C C . ASN A 1 231 ? 14.984 0.393 -15.811 1.00 18.19 231 ASN A C 1
ATOM 1766 O O . ASN A 1 231 ? 13.773 0.601 -15.949 1.00 16.99 231 ASN A O 1
ATOM 1771 N N . GLY A 1 232 ? 15.539 -0.290 -14.805 1.00 17.85 232 GLY A N 1
ATOM 1772 C CA . GLY A 1 232 ? 14.826 -1.160 -13.867 1.00 18.06 232 GLY A CA 1
ATOM 1773 C C . GLY A 1 232 ? 14.293 -0.468 -12.642 1.00 18.22 232 GLY A C 1
ATOM 1774 O O . GLY A 1 232 ? 13.835 -1.131 -11.699 1.00 18.08 232 GLY A O 1
ATOM 1775 N N . LEU A 1 233 ? 14.309 0.858 -12.666 1.00 18.88 233 LEU A N 1
ATOM 1776 C CA . LEU A 1 233 ? 13.798 1.648 -11.552 1.00 20.71 233 LEU A CA 1
ATOM 1777 C C . LEU A 1 233 ? 12.292 1.487 -11.347 1.00 20.33 233 LEU A C 1
ATOM 1778 O O . LEU A 1 233 ? 11.824 1.283 -10.221 1.00 20.79 233 LEU A O 1
ATOM 1783 N N . ASP A 1 234 ? 11.522 1.576 -12.426 1.00 20.59 234 ASP A N 1
ATOM 1784 C CA . ASP A 1 234 ? 10.088 1.360 -12.317 1.00 20.54 234 ASP A CA 1
ATOM 1785 C C . ASP A 1 234 ? 9.811 -0.041 -11.770 1.00 19.95 234 ASP A C 1
ATOM 1786 O O . ASP A 1 234 ? 8.842 -0.209 -11.022 1.00 19.46 234 ASP A O 1
ATOM 1791 N N . MET A 1 235 ? 10.651 -1.030 -12.137 1.00 18.50 235 MET A N 1
ATOM 1792 C CA . MET A 1 235 ? 10.418 -2.394 -11.707 1.00 17.54 235 MET A CA 1
ATOM 1793 C C . MET A 1 235 ? 10.521 -2.558 -10.172 1.00 17.31 235 MET A C 1
ATOM 1794 O O . MET A 1 235 ? 9.708 -3.277 -9.565 1.00 16.08 235 MET A O 1
ATOM 1799 N N . PHE A 1 236 ? 11.523 -1.895 -9.591 1.00 17.27 236 PHE A N 1
ATOM 1800 C CA . PHE A 1 236 ? 11.758 -1.841 -8.145 1.00 17.99 236 PHE A CA 1
ATOM 1801 C C . PHE A 1 236 ? 10.590 -1.159 -7.385 1.00 17.15 236 PHE A C 1
ATOM 1802 O O . PHE A 1 236 ? 10.152 -1.642 -6.350 1.00 17.28 236 PHE A O 1
ATOM 1810 N N . VAL A 1 237 ? 10.091 -0.053 -7.906 1.00 17.53 237 VAL A N 1
ATOM 1811 C CA . VAL A 1 237 ? 8.969 0.578 -7.234 1.00 17.88 237 VAL A CA 1
ATOM 1812 C C . VAL A 1 237 ? 7.670 -0.227 -7.336 1.00 17.74 237 VAL A C 1
ATOM 1813 O O . VAL A 1 237 ? 6.981 -0.382 -6.334 1.00 17.40 237 VAL A O 1
ATOM 1817 N N . HIS A 1 238 ? 7.404 -0.808 -8.514 1.00 17.64 238 HIS A N 1
ATOM 1818 C CA . HIS A 1 238 ? 6.160 -1.522 -8.756 1.00 16.73 238 HIS A CA 1
ATOM 1819 C C . HIS A 1 238 ? 6.149 -2.893 -8.046 1.00 15.72 238 HIS A C 1
ATOM 1820 O O . HIS A 1 238 ? 5.115 -3.328 -7.568 1.00 14.97 238 HIS A O 1
ATOM 1827 N N . GLN A 1 239 ? 7.305 -3.538 -7.938 1.00 13.56 239 GLN A N 1
ATOM 1828 C CA . GLN A 1 239 ? 7.382 -4.739 -7.169 1.00 13.19 239 GLN A CA 1
ATOM 1829 C C . GLN A 1 239 ? 7.040 -4.495 -5.700 1.00 12.61 239 GLN A C 1
ATOM 1830 O O . GLN A 1 239 ? 6.295 -5.261 -5.153 1.00 13.97 239 GLN A O 1
ATOM 1836 N N . GLY A 1 240 ? 7.600 -3.457 -5.084 1.00 13.39 240 GLY A N 1
ATOM 1837 C CA . GLY A 1 240 ? 7.254 -3.065 -3.711 1.00 13.18 240 GLY A CA 1
ATOM 1838 C C . GLY A 1 240 ? 5.800 -2.626 -3.562 1.00 14.13 240 GLY A C 1
ATOM 1839 O O . GLY A 1 240 ? 5.160 -2.982 -2.574 1.00 13.26 240 GLY A O 1
ATOM 1840 N N . ALA A 1 241 ? 5.300 -1.850 -4.543 1.00 13.68 241 ALA A N 1
ATOM 1841 C CA . ALA A 1 241 ? 3.894 -1.425 -4.544 1.00 14.50 241 ALA A CA 1
ATOM 1842 C C . ALA A 1 241 ? 2.939 -2.606 -4.582 1.00 14.50 241 ALA A C 1
ATOM 1843 O O . ALA A 1 241 ? 1.918 -2.598 -3.875 1.00 13.78 241 ALA A O 1
ATOM 1845 N N . GLU A 1 242 ? 3.288 -3.618 -5.391 1.00 14.54 242 GLU A N 1
ATOM 1846 C CA . GLU A 1 242 ? 2.514 -4.851 -5.447 1.00 13.83 242 GLU A CA 1
ATOM 1847 C C . GLU A 1 242 ? 2.489 -5.642 -4.108 1.00 12.91 242 GLU A C 1
ATOM 1848 O O . GLU A 1 242 ? 1.464 -6.170 -3.736 1.00 12.10 242 GLU A O 1
ATOM 1854 N N . SER A 1 243 ? 3.628 -5.726 -3.419 1.00 12.70 243 SER A N 1
ATOM 1855 C CA . SER A 1 243 ? 3.721 -6.360 -2.103 1.00 12.10 243 SER A CA 1
ATOM 1856 C C . SER A 1 243 ? 2.792 -5.655 -1.122 1.00 10.69 243 SER A C 1
ATOM 1857 O O . SER A 1 243 ? 2.041 -6.290 -0.397 1.00 12.65 243 SER A O 1
ATOM 1860 N N . PHE A 1 244 ? 2.830 -4.347 -1.152 1.00 10.79 244 PHE A N 1
ATOM 1861 C CA . PHE A 1 244 ? 1.956 -3.493 -0.362 1.00 13.12 244 PHE A CA 1
ATOM 1862 C C . PHE A 1 244 ? 0.453 -3.778 -0.606 1.00 13.50 244 PHE A C 1
ATOM 1863 O O . PHE A 1 244 ? -0.342 -3.858 0.349 1.00 12.76 244 PHE A O 1
ATOM 1871 N N . LYS A 1 245 ? 0.087 -3.957 -1.875 1.00 13.78 245 LYS A N 1
ATOM 1872 C CA . LYS A 1 245 ? -1.317 -4.259 -2.214 1.00 16.41 245 LYS A CA 1
ATOM 1873 C C . LYS A 1 245 ? -1.729 -5.617 -1.661 1.00 15.15 245 LYS A C 1
ATOM 1874 O O . LYS A 1 245 ? -2.815 -5.750 -1.092 1.00 16.48 245 LYS A O 1
ATOM 1880 N N . ILE A 1 246 ? -0.836 -6.600 -1.732 1.00 15.06 246 ILE A N 1
ATOM 1881 C CA . ILE A 1 246 ? -1.082 -7.913 -1.084 1.00 13.27 246 ILE A CA 1
ATOM 1882 C C . ILE A 1 246 ? -1.298 -7.787 0.428 1.00 13.65 246 ILE A C 1
ATOM 1883 O O . ILE A 1 246 ? -2.194 -8.445 1.034 1.00 13.71 246 ILE A O 1
ATOM 1888 N N . TRP A 1 247 ? -0.500 -6.939 1.061 1.00 13.40 247 TRP A N 1
ATOM 1889 C CA . TRP A 1 247 ? -0.490 -6.917 2.520 1.00 12.53 247 TRP A CA 1
ATOM 1890 C C . TRP A 1 247 ? -1.637 -6.132 3.119 1.00 13.53 247 TRP A C 1
ATOM 1891 O O . TRP A 1 247 ? -1.996 -6.409 4.222 1.00 13.26 247 TRP A O 1
ATOM 1902 N N . THR A 1 248 ? -2.124 -5.105 2.410 1.00 15.32 248 THR A N 1
ATOM 1903 C CA . THR A 1 248 ? -2.882 -4.002 3.011 1.00 17.23 248 THR A CA 1
ATOM 1904 C C . THR A 1 248 ? -4.224 -3.736 2.329 1.00 18.75 248 THR A C 1
ATOM 1905 O O . THR A 1 248 ? -5.070 -3.090 2.938 1.00 19.49 248 THR A O 1
ATOM 1909 N N . ASN A 1 249 ? -4.386 -4.184 1.072 1.00 20.70 249 ASN A N 1
ATOM 1910 C CA . ASN A 1 249 ? -5.597 -3.904 0.244 1.00 22.30 249 ASN A CA 1
ATOM 1911 C C . ASN A 1 249 ? -5.799 -2.417 -0.065 1.00 22.46 249 ASN A C 1
ATOM 1912 O O . ASN A 1 249 ? -6.883 -2.015 -0.465 1.00 24.22 249 ASN A O 1
ATOM 1917 N N . LEU A 1 250 ? -4.746 -1.608 0.099 1.00 22.07 250 LEU A N 1
ATOM 1918 C CA . LEU A 1 250 ? -4.757 -0.183 -0.227 1.00 20.19 250 LEU A CA 1
ATOM 1919 C C . LEU A 1 250 ? -4.003 0.094 -1.520 1.00 20.82 250 LEU A C 1
ATOM 1920 O O . LEU A 1 250 ? -3.352 -0.777 -2.076 1.00 20.27 250 LEU A O 1
ATOM 1925 N N . GLU A 1 251 ? -4.046 1.347 -1.955 1.00 21.25 251 GLU A N 1
ATOM 1926 C CA . GLU A 1 251 ? -3.565 1.736 -3.241 1.00 21.87 251 GLU A CA 1
ATOM 1927 C C . GLU A 1 251 ? -2.321 2.540 -2.948 1.00 20.70 251 GLU A C 1
ATOM 1928 O O . GLU A 1 251 ? -2.420 3.553 -2.293 1.00 20.31 251 GLU A O 1
ATOM 1934 N N . PRO A 1 252 ? -1.127 2.040 -3.370 1.00 20.49 252 PRO A N 1
ATOM 1935 C CA . PRO A 1 252 ? 0.154 2.719 -3.127 1.00 20.00 252 PRO A CA 1
ATOM 1936 C C . PRO A 1 252 ? 0.376 4.007 -3.932 1.00 20.34 252 PRO A C 1
ATOM 1937 O O . PRO A 1 252 ? -0.153 4.155 -5.033 1.00 20.68 252 PRO A O 1
ATOM 1941 N N . ASP A 1 253 ? 1.181 4.925 -3.391 1.00 20.65 253 ASP A N 1
ATOM 1942 C CA . ASP A 1 253 ? 1.527 6.124 -4.104 1.00 19.94 253 ASP A CA 1
ATOM 1943 C C . ASP A 1 253 ? 2.834 5.877 -4.861 1.00 20.93 253 ASP A C 1
ATOM 1944 O O . ASP A 1 253 ? 3.920 6.070 -4.315 1.00 20.55 253 ASP A O 1
ATOM 1949 N N . ILE A 1 254 ? 2.692 5.450 -6.125 1.00 21.91 254 ILE A N 1
ATOM 1950 C CA . ILE A 1 254 ? 3.813 5.165 -7.040 1.00 23.23 254 ILE A CA 1
ATOM 1951 C C . ILE A 1 254 ? 4.753 6.364 -7.157 1.00 23.45 254 ILE A C 1
ATOM 1952 O O . ILE A 1 254 ? 5.976 6.189 -7.049 1.00 23.74 254 ILE A O 1
ATOM 1957 N N . LYS A 1 255 ? 4.199 7.570 -7.350 1.00 23.46 255 LYS A N 1
ATOM 1958 C CA . LYS A 1 255 ? 5.034 8.750 -7.563 1.00 23.93 255 LYS A CA 1
ATOM 1959 C C . LYS A 1 255 ? 5.894 9.094 -6.368 1.00 22.04 255 LYS A C 1
ATOM 1960 O O . LYS A 1 255 ? 7.096 9.360 -6.522 1.00 21.27 255 LYS A O 1
ATOM 1966 N N . ALA A 1 256 ? 5.277 9.137 -5.183 1.00 20.25 256 ALA A N 1
ATOM 1967 C CA . ALA A 1 256 ? 6.045 9.352 -3.958 1.00 19.11 256 ALA A CA 1
ATOM 1968 C C . ALA A 1 256 ? 7.130 8.301 -3.794 1.00 17.88 256 ALA A C 1
ATOM 1969 O O . ALA A 1 256 ? 8.220 8.644 -3.347 1.00 18.21 256 ALA A O 1
ATOM 1971 N N . MET A 1 257 ? 6.816 7.028 -4.096 1.00 16.88 257 MET A N 1
ATOM 1972 C CA . MET A 1 257 ? 7.788 5.931 -3.938 1.00 16.82 257 MET A CA 1
ATOM 1973 C C . MET A 1 257 ? 8.999 6.051 -4.902 1.00 17.26 257 MET A C 1
ATOM 1974 O O . MET A 1 257 ? 10.154 5.885 -4.463 1.00 16.73 257 MET A O 1
ATOM 1979 N N . LYS A 1 258 ? 8.718 6.279 -6.189 1.00 16.74 258 LYS A N 1
ATOM 1980 C CA . LYS A 1 258 ? 9.744 6.579 -7.193 1.00 18.30 258 LYS A CA 1
ATOM 1981 C C . LYS A 1 258 ? 10.549 7.832 -6.886 1.00 19.29 258 LYS A C 1
ATOM 1982 O O . LYS A 1 258 ? 11.790 7.806 -6.993 1.00 20.05 258 LYS A O 1
ATOM 1988 N N . ASN A 1 259 ? 9.867 8.920 -6.514 1.00 19.84 259 ASN A N 1
ATOM 1989 C CA . ASN A 1 259 ? 10.557 10.197 -6.290 1.00 20.55 259 ASN A CA 1
ATOM 1990 C C . ASN A 1 259 ? 11.561 10.119 -5.134 1.00 20.47 259 ASN A C 1
ATOM 1991 O O . ASN A 1 259 ? 12.634 10.723 -5.221 1.00 20.47 259 ASN A O 1
ATOM 1996 N N . ILE A 1 260 ? 11.242 9.374 -4.077 1.00 18.52 260 ILE A N 1
ATOM 1997 C CA . ILE A 1 260 ? 12.190 9.262 -2.970 1.00 17.99 260 ILE A CA 1
ATOM 1998 C C . ILE A 1 260 ? 13.430 8.427 -3.371 1.00 18.50 260 ILE A C 1
ATOM 1999 O O . ILE A 1 260 ? 14.545 8.741 -2.998 1.00 17.43 260 ILE A O 1
ATOM 2004 N N . VAL A 1 261 ? 13.240 7.385 -4.164 1.00 19.59 261 VAL A N 1
ATOM 2005 C CA . VAL A 1 261 ? 14.399 6.635 -4.641 1.00 20.50 261 VAL A CA 1
ATOM 2006 C C . VAL A 1 261 ? 15.287 7.536 -5.551 1.00 21.71 261 VAL A C 1
ATOM 2007 O O . VAL A 1 261 ? 16.494 7.544 -5.393 1.00 22.05 261 VAL A O 1
ATOM 2011 N N . ILE A 1 262 ? 14.692 8.283 -6.481 1.00 23.32 262 ILE A N 1
ATOM 2012 C CA . ILE A 1 262 ? 15.445 9.253 -7.309 1.00 24.69 262 ILE A CA 1
ATOM 2013 C C . ILE A 1 262 ? 16.286 10.233 -6.434 1.00 25.94 262 ILE A C 1
ATOM 2014 O O . ILE A 1 262 ? 17.513 10.378 -6.628 1.00 24.86 262 ILE A O 1
ATOM 2019 N N . GLN A 1 263 ? 15.634 10.872 -5.462 1.00 26.81 263 GLN A N 1
ATOM 2020 C CA . GLN A 1 263 ? 16.342 11.719 -4.484 1.00 28.46 263 GLN A CA 1
ATOM 2021 C C . GLN A 1 263 ? 17.528 11.037 -3.840 1.00 27.77 263 GLN A C 1
ATOM 2022 O O . GLN A 1 263 ? 18.571 11.639 -3.688 1.00 28.10 263 GLN A O 1
ATOM 2028 N N . LYS A 1 264 ? 17.368 9.780 -3.456 1.00 27.94 264 LYS A N 1
ATOM 2029 C CA . LYS A 1 264 ? 18.443 9.048 -2.798 1.00 28.62 264 LYS A CA 1
ATOM 2030 C C . LYS A 1 264 ? 19.630 8.754 -3.732 1.00 28.47 264 LYS A C 1
ATOM 2031 O O . LYS A 1 264 ? 20.773 8.939 -3.353 1.00 28.26 264 LYS A O 1
ATOM 2037 N N . LEU A 1 265 ? 19.334 8.288 -4.944 1.00 29.04 265 LEU A N 1
ATOM 2038 C CA . LEU A 1 265 ? 20.347 7.993 -5.946 1.00 29.69 265 LEU A CA 1
ATOM 2039 C C . LEU A 1 265 ? 21.082 9.257 -6.405 1.00 31.78 265 LEU A C 1
ATOM 2040 O O . LEU A 1 265 ? 22.245 9.191 -6.801 1.00 31.77 265 LEU A O 1
ATOM 2045 N N . LYS A 1 266 ? 20.385 10.387 -6.389 1.00 33.82 266 LYS A N 1
ATOM 2046 C CA . LYS A 1 266 ? 20.995 11.665 -6.732 1.00 37.60 266 LYS A CA 1
ATOM 2047 C C . LYS A 1 266 ? 21.870 12.221 -5.614 1.00 38.99 266 LYS A C 1
ATOM 2048 O O . LYS A 1 266 ? 22.520 13.238 -5.802 1.00 40.60 266 LYS A O 1
ATOM 2054 N N . GLY A 1 267 ? 21.907 11.528 -4.478 1.00 41.26 267 GLY A N 1
ATOM 2055 C CA . GLY A 1 267 ? 22.542 12.004 -3.246 1.00 43.90 267 GLY A CA 1
ATOM 2056 C C . GLY A 1 267 ? 21.988 13.339 -2.768 1.00 46.17 267 GLY A C 1
ATOM 2057 O O . GLY A 1 267 ? 22.734 14.162 -2.237 1.00 45.63 267 GLY A O 1
ATOM 2058 N N . GLU A 1 268 ? 20.685 13.561 -2.984 1.00 48.19 268 GLU A N 1
ATOM 2059 C CA . GLU A 1 268 ? 20.030 14.832 -2.644 1.00 50.73 268 GLU A CA 1
ATOM 2060 C C . GLU A 1 268 ? 19.240 14.736 -1.317 1.00 51.87 268 GLU A C 1
ATOM 2061 O O . GLU A 1 268 ? 18.474 15.628 -0.948 1.00 51.99 268 GLU A O 1
ATOM 2067 N N . LEU A 1 269 ? 19.471 13.639 -0.598 1.00 53.64 269 LEU A N 1
ATOM 2068 C CA . LEU A 1 269 ? 18.930 13.423 0.751 1.00 55.36 269 LEU A CA 1
ATOM 2069 C C . LEU A 1 269 ? 20.058 13.531 1.792 1.00 56.67 269 LEU A C 1
ATOM 2070 O O . LEU A 1 269 ? 21.189 13.095 1.543 1.00 56.90 269 LEU A O 1
ATOM 2075 N N . LEU A 1 270 ? 19.742 14.099 2.954 1.00 58.41 270 LEU A N 1
ATOM 2076 C CA . LEU A 1 270 ? 20.773 14.544 3.900 1.00 60.12 270 LEU A CA 1
ATOM 2077 C C . LEU A 1 270 ? 20.933 13.615 5.097 1.00 61.20 270 LEU A C 1
ATOM 2078 O O . LEU A 1 270 ? 19.954 13.353 5.810 1.00 61.48 270 LEU A O 1
ATOM 2083 N N . GLU A 1 271 ? 22.160 13.117 5.300 1.00 62.22 271 GLU A N 1
ATOM 2084 C CA . GLU A 1 271 ? 22.550 12.454 6.558 1.00 63.33 271 GLU A CA 1
ATOM 2085 C C . GLU A 1 271 ? 24.055 12.168 6.652 1.00 63.35 271 GLU A C 1
ATOM 2086 O O . GLU A 1 271 ? 24.574 11.848 7.731 1.00 63.43 271 GLU A O 1
#

CATH classification: 3.40.50.10860 (+1 more: 3.40.50.720)

Sequence (264 aa):
MKFAVIGNPISHSLSPLMHHHANFQSLNLENTYEAINVPVNQFQDIKKIISEKSIDGFNVTIPHKERIIPYLDDINEQAKSVGAVNTVLVKDGKWIGYNTDGIGYVNGLKQIYEGIEDAYILILGAGGASKGIANELYKIVRPTLTVANRTMSRFNNWSLNINKINLSHAESHLDEFDIIINTTPDSVISLNRLASHTLVSDIVYNPYKTPILIEAEQRGNPIYNGLDMFVHQGAESFKIWTNLEPDIKAMKNIVIQKLKGELLE

B-factor: mean 23.16, std 10.27, range [6.3, 67.18]

Nearest PDB structures (foldseek):
  3don-assembly1_A  TM=1.004E+00  e=6.347E-58  Staphylococcus epidermidis RP62A
  3tnl-assembly1_B  TM=8.757E-01  e=1.586E-26  Listeria monocytogenes EGD-e
  3sef-assembly2_C  TM=8.927E-01  e=8.320E-24  Vibrio cholerae O1 biovar El Tor str. N16961
  5dzs-assembly2_A  TM=7.380E-01  e=2.621E-24  Clostridioides difficile 630
  5dzs-assembly2_B-2  TM=7.403E-01  e=2.486E-23  Clostridioides difficile 630

Organism: Staphylococcus epidermidis (strain ATCC 35984 / DSM 28319 / BCRC 17069 / CCUG 31568 / BM 3577 / RP62A) (NCBI:txid176279)

GO terms:
  GO:0050661 NADP binding (F, IDA)
  GO:0004764 shikimate 3-dehydrogenase (NADP+) activity (F, IDA)
  GO:0009423 chorismate biosynthetic process (P, IDA)
  GO:0019632 shikimate metabolic process (P, IDA)

Secondary structure (DSSP, 8-state):
-EEEEEESS-TT--HHHHHHHHHHHTT---EEEEEE--GGGGGGHHHHHHHTT-SEEEE-TT-TTTTGGG-SEE-HHHHHHT---EEEEETTEEEEE--HHHHHHHHHHHHSTTGGG--EEEE--SHHHHHHHHHHHTT--SPPEEE-S-GGGGTT--S--EEE-HHHHHHTGGG-SEEEE-----SS--TT--SSPEEEES--SSSS-HHHHHHHHTT--EE-THHHHHHHHHHHHHHHHSS---HHHHHHHHHHHHTT-S--